Protein AF-0000000079815002 (afdb_homodimer)

InterPro domains:
  IPR018470 Periplasmic metal-binding protein Tp34-type [PF10634] (24-172)
  IPR018470 Periplasmic metal-binding protein Tp34-type [PIRSF017018] (9-174)
  IPR038482 Periplasmic metal-binding protein Tp34-type superfamily [G3DSA:2.60.40.2480] (23-175)

Organism: NCBI:txid265959

Nearest PDB structures (foldseek):
  3nrp-assembly1_B  TM=9.448E-01  e=2.373E-15  Escherichia coli F11
  5i0x-assembly1_A  TM=9.545E-01  e=4.964E-15  Escherichia coli F11
  5i0y-assembly1_A  TM=9.522E-01  e=6.811E-15  Escherichia coli F11
  3nrq-assembly1_A  TM=9.560E-01  e=2.828E-14  Escherichia coli F11
  5i0y-assembly1_B  TM=9.332E-01  e=1.760E-14  Escherichia coli F11

pLDDT: mean 90.07, std 20.08, range [28.67, 98.94]

Radius of gyration: 27.52 Å; Cα contacts (8 Å, |Δi|>4): 791; chains: 2; bounding box: 69×94×92 Å

Secondary structure (DSSP, 8-state):
--------------------------EEEEEEEEETTEEEEEEEESS--EESPPTT---TTSTTEEEEEEEEEEPTT-TT-PPTT-B--S-EEEEEEEETTS--EEEEEPEEEEETTEEEEEEEEE--SSEEEEEEEEEE-GGGGT-EEE-STTT--PPPPPPEEEEEEEEES--/--------------------------EEEEEEEEETTEEEEEEEESS--EESPPTT---TTSTTEEEEEEEEEEPTT-TT-PPTT-B--S-EEEEEEEETTS--EEEEEPEEEEETTEEEEEEEEE--SSEEEEEEEEEE-GGGGT-EEE-STTT--PPPPPPEEEEEEEEES--

Solvent-accessible surface area (backbone atoms only — not comparable to full-atom values): 19561 Å² total; per-residue (Å²): 136,81,79,74,79,78,79,78,77,77,77,78,78,78,69,77,77,71,76,70,71,67,62,69,67,73,44,79,38,36,69,78,43,77,56,94,55,24,39,36,33,31,31,34,32,60,64,59,37,57,38,78,70,58,87,86,57,47,62,21,78,43,85,58,20,30,38,41,34,39,44,49,21,24,28,73,86,22,68,56,13,44,52,64,65,34,74,62,73,58,58,47,36,38,39,43,35,37,38,70,98,56,87,55,73,49,69,52,64,47,39,53,31,26,23,46,87,20,71,39,32,32,39,43,43,72,55,89,66,72,47,47,34,40,38,38,36,36,44,31,41,30,58,85,67,67,40,29,32,24,60,27,91,63,40,33,31,72,83,79,66,75,68,48,75,51,75,32,63,36,63,36,78,75,133,135,84,80,77,79,78,78,78,79,77,76,77,77,78,72,76,78,71,76,71,73,68,63,70,66,73,45,79,38,35,68,78,45,77,57,94,55,24,39,34,32,32,32,35,31,61,65,60,38,59,38,77,70,58,87,87,56,48,62,20,76,41,85,56,20,30,39,40,36,39,45,48,21,25,28,72,88,22,68,55,13,44,51,63,64,35,74,63,75,57,57,47,36,38,39,42,36,36,38,71,97,55,89,55,72,50,69,52,64,46,40,54,30,25,21,46,87,20,71,38,32,32,38,42,44,73,54,90,64,75,47,46,34,38,40,39,36,35,46,31,43,30,57,83,67,68,39,29,31,23,60,28,90,64,42,34,31,71,83,79,66,74,68,46,75,51,76,32,64,37,62,36,79,75,134

Foldseek 3Di:
DPPPPPPPPPPPPPDPPPPPPPDQDWAWFDDQDDDLQKTKTKTKGADDDDPPDDPPFDDRPDPQKIKIWMWIAGDPPRLQPGHHGHTAPQKWKKKWKDFPPDPDIDIDIWDWDADPVGITTTTMDRHPDWGKMKMKMKIDHNVVVVDDFDCDPPGGGDDGDHIDIDMTMDTPPDD/DPPPPPPPPPPPPPDPPPPPPPDQDWAWFDDQDDDLQKTKTKTKGADDDDPPDDPPFDDRPDPQKIWIWMWIAGDPPRLQPGHHGHTAPQKWKKKWKDFPPDPDIDIDIWDWDADPVGITTTTMDRHPDWGKMKMKMKIDHNVVVVDDFDCDPPGGGDDGDHIDIDMTMDTPPDD

Sequence (350 aa):
MNRRNTVLALIVAAFPVGTTVAHAREYPIGGPVQAHDMEIASSYLTGIMVEPMPAGMADNMKADTIHLETDVHATADNVWGYPDGAWVPYLSIGYVLTKDGTSWKASGTMHFMTAKDGPHYADNVQMDGPGRYTVELTYSSPEQNGFLHHVDKETGTPGFWKPFTEKFNFAYPQKMNRRNTVLALIVAAFPVGTTVAHAREYPIGGPVQAHDMEIASSYLTGIMVEPMPAGMADNMKADTIHLETDVHATADNVWGYPDGAWVPYLSIGYVLTKDGTSWKASGTMHFMTAKDGPHYADNVQMDGPGRYTVELTYSSPEQNGFLHHVDKETGTPGFWKPFTEKFNFAYPQK

Structure (mmCIF, N/CA/C/O backbone):
data_AF-0000000079815002-model_v1
#
loop_
_entity.id
_entity.type
_entity.pdbx_description
1 polymer '34 kDa membrane antigen'
#
loop_
_atom_site.group_PDB
_atom_site.id
_atom_site.type_symbol
_atom_site.label_atom_id
_atom_site.label_alt_id
_atom_site.label_comp_id
_atom_site.label_asym_id
_atom_site.label_entity_id
_atom_site.label_seq_id
_atom_site.pdbx_PDB_ins_code
_atom_site.Cartn_x
_atom_site.Cartn_y
_atom_site.Cartn_z
_atom_site.occupancy
_atom_site.B_iso_or_equiv
_atom_site.auth_seq_id
_atom_site.auth_comp_id
_atom_site.auth_asym_id
_atom_site.auth_atom_id
_atom_site.pdbx_PDB_model_num
ATOM 1 N N . MET A 1 1 ? -20.219 -61.062 50.594 1 31.58 1 MET A N 1
ATOM 2 C CA . MET A 1 1 ? -19.359 -60.844 49.438 1 31.58 1 MET A CA 1
ATOM 3 C C . MET A 1 1 ? -20.094 -60.062 48.375 1 31.58 1 MET A C 1
ATOM 5 O O . MET A 1 1 ? -20.812 -60.625 47.562 1 31.58 1 MET A O 1
ATOM 9 N N . ASN A 1 2 ? -20.688 -58.844 48.75 1 38.06 2 ASN A N 1
ATOM 10 C CA . ASN A 1 2 ? -21.453 -57.875 47.938 1 38.06 2 ASN A CA 1
ATOM 11 C C . ASN A 1 2 ? -20.641 -57.344 46.781 1 38.06 2 ASN A C 1
ATOM 13 O O . ASN A 1 2 ? -19.547 -56.812 46.969 1 38.06 2 ASN A O 1
ATOM 17 N N . ARG A 1 3 ? -20.797 -57.969 45.531 1 28.67 3 ARG A N 1
ATOM 18 C CA . ARG A 1 3 ? -20.156 -57.594 44.281 1 28.67 3 ARG A CA 1
ATOM 19 C C . ARG A 1 3 ? -20.5 -56.156 43.906 1 28.67 3 ARG A C 1
ATOM 21 O O . ARG A 1 3 ? -21.656 -55.844 43.688 1 28.67 3 ARG A O 1
ATOM 28 N N . ARG A 1 4 ? -19.812 -55.219 44.562 1 44.19 4 ARG A N 1
ATOM 29 C CA . ARG A 1 4 ? -19.906 -53.844 44.156 1 44.19 4 ARG A CA 1
ATOM 30 C C . ARG A 1 4 ? -19.625 -53.688 42.656 1 44.19 4 ARG A C 1
ATOM 32 O O . ARG A 1 4 ? -18.547 -54.062 42.188 1 44.19 4 ARG A O 1
ATOM 39 N N . ASN A 1 5 ? -20.641 -53.844 41.75 1 34.72 5 ASN A N 1
ATOM 40 C CA . ASN A 1 5 ? -20.5 -53.594 40.312 1 34.72 5 ASN A CA 1
ATOM 41 C C . ASN A 1 5 ? -19.969 -52.188 40.062 1 34.72 5 ASN A C 1
ATOM 43 O O . ASN A 1 5 ? -20.578 -51.188 40.469 1 34.72 5 ASN A O 1
ATOM 47 N N . THR A 1 6 ? -18.672 -52.031 40 1 42.03 6 THR A N 1
ATOM 48 C CA . THR A 1 6 ? -18.016 -50.781 39.594 1 42.03 6 THR A CA 1
ATOM 49 C C . THR A 1 6 ? -18.359 -50.469 38.125 1 42.03 6 THR A C 1
ATOM 51 O O . THR A 1 6 ? -18.047 -51.219 37.219 1 42.03 6 THR A O 1
ATOM 54 N N . VAL A 1 7 ? -19.469 -49.75 37.906 1 40.03 7 VAL A N 1
ATOM 55 C CA . VAL A 1 7 ? -19.797 -49.219 36.594 1 40.03 7 VAL A CA 1
ATOM 56 C C . VAL A 1 7 ? -18.703 -48.25 36.125 1 40.03 7 VAL A C 1
ATOM 58 O O . VAL A 1 7 ? -18.359 -47.312 36.812 1 40.03 7 VAL A O 1
ATOM 61 N N . LEU A 1 8 ? -17.781 -48.75 35.312 1 38.22 8 LEU A N 1
ATOM 62 C CA . LEU A 1 8 ? -16.766 -47.938 34.625 1 38.22 8 LEU A CA 1
ATOM 63 C C . LEU A 1 8 ? -17.422 -46.938 33.688 1 38.22 8 LEU A C 1
ATOM 65 O O . LEU A 1 8 ? -18.156 -47.344 32.781 1 38.22 8 LEU A O 1
ATOM 69 N N . ALA A 1 9 ? -17.719 -45.719 34.125 1 39.94 9 ALA A N 1
ATOM 70 C CA . ALA A 1 9 ? -18.156 -44.625 33.25 1 39.94 9 ALA A CA 1
ATOM 71 C C . ALA A 1 9 ? -17.109 -44.344 32.188 1 39.94 9 ALA A C 1
ATOM 73 O O . ALA A 1 9 ? -15.961 -44.062 32.5 1 39.94 9 ALA A O 1
ATOM 74 N N . LEU A 1 10 ? -17.281 -45 31.016 1 37.56 10 LEU A N 1
ATOM 75 C CA . LEU A 1 10 ? -16.469 -44.656 29.859 1 37.56 10 LEU A CA 1
ATOM 76 C C . LEU A 1 10 ? -16.656 -43.188 29.484 1 37.56 10 LEU A C 1
ATOM 78 O O . LEU A 1 10 ? -17.781 -42.75 29.234 1 37.56 10 LEU A O 1
ATOM 82 N N . ILE A 1 11 ? -15.805 -42.344 29.953 1 38.31 11 ILE A N 1
ATOM 83 C CA . ILE A 1 11 ? -15.781 -40.938 29.516 1 38.31 11 ILE A CA 1
ATOM 84 C C . ILE A 1 11 ? -15.43 -40.875 28.031 1 38.31 11 ILE A C 1
ATOM 86 O O . ILE A 1 11 ? -14.367 -41.344 27.625 1 38.31 11 ILE A O 1
ATOM 90 N N . VAL A 1 12 ? -16.406 -40.875 27.141 1 38.62 12 VAL A N 1
ATOM 91 C CA . VAL A 1 12 ? -16.188 -40.594 25.734 1 38.62 12 VAL A CA 1
ATOM 92 C C . VAL A 1 12 ? -15.594 -39.219 25.578 1 38.62 12 VAL A C 1
ATOM 94 O O . VAL A 1 12 ? -16.203 -38.219 25.984 1 38.62 12 VAL A O 1
ATOM 97 N N . ALA A 1 13 ? -14.289 -39.062 25.422 1 35.75 13 ALA A N 1
ATOM 98 C CA . ALA A 1 13 ? -13.609 -37.844 25.047 1 35.75 13 ALA A CA 1
ATOM 99 C C . ALA A 1 13 ? -14.109 -37.312 23.688 1 35.75 13 ALA A C 1
ATOM 101 O O . ALA A 1 13 ? -14.008 -38.031 22.688 1 35.75 13 ALA A O 1
ATOM 102 N N . ALA A 1 14 ? -15.078 -36.469 23.719 1 38.78 14 ALA A N 1
ATOM 103 C CA . ALA A 1 14 ? -15.461 -35.75 22.5 1 38.78 14 ALA A CA 1
ATOM 104 C C . ALA A 1 14 ? -14.266 -35.062 21.875 1 38.78 14 ALA A C 1
ATOM 106 O O . ALA A 1 14 ? -13.664 -34.156 22.484 1 38.78 14 ALA A O 1
ATOM 107 N N . PHE A 1 15 ? -13.547 -35.719 20.969 1 36.53 15 PHE A N 1
ATOM 108 C CA . PHE A 1 15 ? -12.539 -35 20.188 1 36.53 15 PHE A CA 1
ATOM 109 C C . PHE A 1 15 ? -13.156 -33.844 19.453 1 36.53 15 PHE A C 1
ATOM 111 O O . PHE A 1 15 ? -14.18 -34 18.781 1 36.53 15 PHE A O 1
ATOM 118 N N . PRO A 1 16 ? -12.859 -32.656 19.859 1 40.09 16 PRO A N 1
ATOM 119 C CA . PRO A 1 16 ? -13.359 -31.562 19.016 1 40.09 16 PRO A CA 1
ATOM 120 C C . PRO A 1 16 ? -12.977 -31.734 17.547 1 40.09 16 PRO A C 1
ATOM 122 O O . PRO A 1 16 ? -11.859 -32.125 17.234 1 40.09 16 PRO A O 1
ATOM 125 N N . VAL A 1 17 ? -13.891 -32.125 16.703 1 39.22 17 VAL A N 1
ATOM 126 C CA . VAL A 1 17 ? -13.695 -31.969 15.266 1 39.22 17 VAL A CA 1
ATOM 127 C C . VAL A 1 17 ? -13.203 -30.562 14.945 1 39.22 17 VAL A C 1
ATOM 129 O O . VAL A 1 17 ? -13.914 -29.578 15.18 1 39.22 17 VAL A O 1
ATOM 132 N N . GLY A 1 18 ? -11.906 -30.328 15.094 1 36.34 18 GLY A N 1
ATOM 133 C CA . GLY A 1 18 ? -11.398 -29.078 14.555 1 36.34 18 GLY A CA 1
ATOM 134 C C . GLY A 1 18 ? -11.898 -28.781 13.156 1 36.34 18 GLY A C 1
ATOM 135 O O . GLY A 1 18 ? -11.844 -29.641 12.273 1 36.34 18 GLY A O 1
ATOM 136 N N . THR A 1 19 ? -12.93 -28 13.008 1 37.66 19 THR A N 1
ATOM 137 C CA . THR A 1 19 ? -13.25 -27.453 11.703 1 37.66 19 THR A CA 1
ATOM 138 C C . THR A 1 19 ? -11.992 -27.016 10.969 1 37.66 19 THR A C 1
ATOM 140 O O . THR A 1 19 ? -11.258 -26.141 11.445 1 37.66 19 THR A O 1
ATOM 143 N N . THR A 1 20 ? -11.258 -27.891 10.305 1 38.09 20 THR A N 1
ATOM 144 C CA . THR A 1 20 ? -10.242 -27.406 9.367 1 38.09 20 THR A CA 1
ATOM 145 C C . THR A 1 20 ? -10.789 -26.266 8.516 1 38.09 20 THR A C 1
ATOM 147 O O . THR A 1 20 ? -11.742 -26.453 7.754 1 38.09 20 THR A O 1
ATOM 150 N N . VAL A 1 21 ? -10.883 -25.125 9.031 1 39.75 21 VAL A N 1
ATOM 151 C CA . VAL A 1 21 ? -11.086 -24.031 8.094 1 39.75 21 VAL A CA 1
ATOM 152 C C . VAL A 1 21 ? -10.328 -24.312 6.797 1 39.75 21 VAL A C 1
ATOM 154 O O . VAL A 1 21 ? -9.117 -24.531 6.82 1 39.75 21 VAL A O 1
ATOM 157 N N . ALA A 1 22 ? -10.945 -24.984 5.832 1 44.06 22 ALA A N 1
ATOM 158 C CA . ALA A 1 22 ? -10.406 -25.234 4.496 1 44.06 22 ALA A CA 1
ATOM 159 C C . ALA A 1 22 ? -9.695 -24.016 3.947 1 44.06 22 ALA A C 1
ATOM 161 O O . ALA A 1 22 ? -10.328 -22.969 3.711 1 44.06 22 ALA A O 1
ATOM 162 N N . HIS A 1 23 ? -8.445 -23.641 4.469 1 58.34 23 HIS A N 1
ATOM 163 C CA . HIS A 1 23 ? -7.656 -22.625 3.781 1 58.34 23 HIS A CA 1
ATOM 164 C C . HIS A 1 23 ? -7.285 -23.062 2.371 1 58.34 23 HIS A C 1
ATOM 166 O O . HIS A 1 23 ? -7.066 -24.266 2.133 1 58.34 23 HIS A O 1
ATOM 172 N N . ALA A 1 24 ? -7.73 -22.219 1.331 1 71.44 24 ALA A N 1
ATOM 173 C CA . ALA A 1 24 ? -7.223 -22.547 0.001 1 71.44 24 ALA A CA 1
ATOM 174 C C . ALA A 1 24 ? -5.754 -22.953 0.061 1 71.44 24 ALA A C 1
ATOM 176 O O . ALA A 1 24 ? -4.922 -22.219 0.608 1 71.44 24 ALA A O 1
ATOM 177 N N . ARG A 1 25 ? -5.5 -24.141 -0.389 1 87.62 25 ARG A N 1
ATOM 178 C CA . ARG A 1 25 ? -4.145 -24.672 -0.297 1 87.62 25 ARG A CA 1
ATOM 179 C C . ARG A 1 25 ? -3.16 -23.797 -1.077 1 87.62 25 ARG A C 1
ATOM 181 O O . ARG A 1 25 ? -3.418 -23.438 -2.229 1 87.62 25 ARG A O 1
ATOM 188 N N . GLU A 1 26 ? -2.158 -23.312 -0.505 1 94.56 26 GLU A N 1
ATOM 189 C CA . GLU A 1 26 ? -1.055 -22.578 -1.121 1 94.56 26 GLU A CA 1
ATOM 190 C C . GLU A 1 26 ? 0.111 -23.516 -1.444 1 94.56 26 GLU A C 1
ATOM 192 O O . GLU A 1 26 ? 0.519 -24.328 -0.607 1 94.56 26 GLU A O 1
ATOM 197 N N . TYR A 1 27 ? 0.607 -23.5 -2.652 1 98 27 TYR A N 1
ATOM 198 C CA . TYR A 1 27 ? 1.777 -24.25 -3.08 1 98 27 TYR A CA 1
ATOM 199 C C . TYR A 1 27 ? 3.01 -23.359 -3.15 1 98 27 TYR A C 1
ATOM 201 O O . TYR A 1 27 ? 3.131 -22.531 -4.051 1 98 27 TYR A O 1
ATOM 209 N N . PRO A 1 28 ? 3.953 -23.562 -2.244 1 98 28 PRO A N 1
ATOM 210 C CA . PRO A 1 28 ? 5.145 -22.719 -2.281 1 98 28 PRO A CA 1
ATOM 211 C C . PRO A 1 28 ? 6.012 -22.969 -3.514 1 98 28 PRO A C 1
ATOM 213 O O . PRO A 1 28 ? 6.211 -24.125 -3.906 1 98 28 PRO A O 1
ATOM 216 N N . ILE A 1 29 ? 6.523 -21.891 -4.082 1 98 29 ILE A N 1
ATOM 217 C CA . ILE A 1 29 ? 7.371 -22.141 -5.242 1 98 29 ILE A CA 1
ATOM 218 C C . ILE A 1 29 ? 8.75 -21.531 -5.012 1 98 29 ILE A C 1
ATOM 220 O O . ILE A 1 29 ? 9.688 -21.797 -5.77 1 98 29 ILE A O 1
ATOM 224 N N . GLY A 1 30 ? 8.867 -20.688 -3.977 1 98.12 30 GLY A N 1
ATOM 225 C CA . GLY A 1 30 ? 10.188 -20.156 -3.686 1 98.12 30 GLY A CA 1
ATOM 226 C C . GLY A 1 30 ? 10.195 -19.172 -2.525 1 98.12 30 GLY A C 1
ATOM 227 O O . GLY A 1 30 ? 9.18 -18.547 -2.225 1 98.12 30 GLY A O 1
ATOM 228 N N . GLY A 1 31 ? 11.438 -19.031 -1.957 1 98 31 GLY A N 1
ATOM 229 C CA . GLY A 1 31 ? 11.617 -18.156 -0.808 1 98 31 GLY A CA 1
ATOM 230 C C . GLY A 1 31 ? 11.359 -18.844 0.516 1 98 31 GLY A C 1
ATOM 231 O O . GLY A 1 31 ? 11.203 -20.062 0.563 1 98 31 GLY A O 1
ATOM 232 N N . PRO A 1 32 ? 11.516 -18.062 1.541 1 98.25 32 PRO A N 1
ATOM 233 C CA . PRO A 1 32 ? 11.797 -16.625 1.578 1 98.25 32 PRO A CA 1
ATOM 234 C C . PRO A 1 32 ? 13.242 -16.297 1.222 1 98.25 32 PRO A C 1
ATOM 236 O O . PRO A 1 32 ? 14.156 -17.047 1.56 1 98.25 32 PRO A O 1
ATOM 239 N N . VAL A 1 33 ? 13.469 -15.289 0.469 1 98.75 33 VAL A N 1
ATOM 240 C CA . VAL A 1 33 ? 14.758 -14.656 0.223 1 98.75 33 VAL A CA 1
ATOM 241 C C . VAL A 1 33 ? 14.742 -13.219 0.746 1 98.75 33 VAL A C 1
ATOM 243 O O . VAL A 1 33 ? 13.68 -12.625 0.904 1 98.75 33 VAL A O 1
ATOM 246 N N . GLN A 1 34 ? 15.891 -12.703 1.098 1 98.44 34 GLN A N 1
ATOM 247 C CA . GLN A 1 34 ? 16 -11.32 1.562 1 98.44 34 GLN A CA 1
ATOM 248 C C . GLN A 1 34 ? 16.688 -10.445 0.523 1 98.44 34 GLN A C 1
ATOM 250 O O . GLN A 1 34 ? 17.688 -10.852 -0.079 1 98.44 34 GLN A O 1
ATOM 255 N N . ALA A 1 35 ? 16.078 -9.312 0.245 1 98.38 35 ALA A N 1
ATOM 256 C CA . ALA A 1 35 ? 16.641 -8.297 -0.638 1 98.38 35 ALA A CA 1
ATOM 257 C C . ALA A 1 35 ? 16.141 -6.902 -0.26 1 98.38 35 ALA A C 1
ATOM 259 O O . ALA A 1 35 ? 14.953 -6.703 -0.028 1 98.38 35 ALA A O 1
ATOM 260 N N . HIS A 1 36 ? 17.047 -5.934 -0.123 1 98.12 36 HIS A N 1
ATOM 261 C CA . HIS A 1 36 ? 16.688 -4.535 0.082 1 98.12 36 HIS A CA 1
ATOM 262 C C . HIS A 1 36 ? 15.758 -4.379 1.282 1 98.12 36 HIS A C 1
ATOM 264 O O . HIS A 1 36 ? 14.695 -3.752 1.177 1 98.12 36 HIS A O 1
ATOM 270 N N . ASP A 1 37 ? 16.078 -5.008 2.404 1 98.19 37 ASP A N 1
ATOM 271 C CA . ASP A 1 37 ? 15.359 -4.918 3.67 1 98.19 37 ASP A CA 1
ATOM 272 C C . ASP A 1 37 ? 13.938 -5.469 3.533 1 98.19 37 ASP A C 1
ATOM 274 O O . ASP A 1 37 ? 13.008 -4.969 4.168 1 98.19 37 ASP A O 1
ATOM 278 N N . MET A 1 38 ? 13.773 -6.41 2.598 1 98.88 38 MET A N 1
ATOM 279 C CA . MET A 1 38 ? 12.5 -7.102 2.408 1 98.88 38 MET A CA 1
ATOM 280 C C . MET A 1 38 ? 12.695 -8.617 2.441 1 98.88 38 MET A C 1
ATOM 282 O O . MET A 1 38 ? 13.766 -9.117 2.104 1 98.88 38 MET A O 1
ATOM 286 N N . GLU A 1 39 ? 11.672 -9.273 2.896 1 98.88 39 GLU A N 1
ATOM 287 C CA . GLU A 1 39 ? 11.516 -10.719 2.75 1 98.88 39 GLU A CA 1
ATOM 288 C C . GLU A 1 39 ? 10.508 -11.055 1.652 1 98.88 39 GLU A C 1
ATOM 290 O O . GLU A 1 39 ? 9.383 -10.539 1.655 1 98.88 39 GLU A O 1
ATOM 295 N N . ILE A 1 40 ? 10.961 -11.914 0.701 1 98.94 40 ILE A N 1
ATOM 296 C CA . ILE A 1 40 ? 10.188 -12.172 -0.51 1 98.94 40 ILE A CA 1
ATOM 297 C C . ILE A 1 40 ? 9.93 -13.672 -0.644 1 98.94 40 ILE A C 1
ATOM 299 O O . ILE A 1 40 ? 10.852 -14.484 -0.498 1 98.94 40 ILE A O 1
ATOM 303 N N . ALA A 1 41 ? 8.703 -14.023 -0.841 1 98.81 41 ALA A N 1
ATOM 304 C CA . ALA A 1 41 ? 8.297 -15.398 -1.127 1 98.81 41 ALA A CA 1
ATOM 305 C C . ALA A 1 41 ? 7.27 -15.445 -2.25 1 98.81 41 ALA A C 1
ATOM 307 O O . ALA A 1 41 ? 6.641 -14.43 -2.57 1 98.81 41 ALA A O 1
ATOM 308 N N . SER A 1 42 ? 7.188 -16.625 -2.844 1 98.81 42 SER A N 1
ATOM 309 C CA . SER A 1 42 ? 6.207 -16.828 -3.906 1 98.81 42 SER A CA 1
ATOM 310 C C . SER A 1 42 ? 5.527 -18.188 -3.785 1 98.81 42 SER A C 1
ATOM 312 O O . SER A 1 42 ? 6.105 -19.125 -3.234 1 98.81 42 SER A O 1
ATOM 314 N N . SER A 1 43 ? 4.301 -18.203 -4.266 1 98.75 43 SER A N 1
ATOM 315 C CA . SER A 1 43 ? 3.455 -19.391 -4.266 1 98.75 43 SER A CA 1
ATOM 316 C C . SER A 1 43 ? 2.43 -19.344 -5.395 1 98.75 43 SER A C 1
ATOM 318 O O . SER A 1 43 ? 2.322 -18.328 -6.098 1 98.75 43 SER A O 1
ATOM 320 N N . TYR A 1 44 ? 1.775 -20.422 -5.605 1 98.62 44 TYR A N 1
ATOM 321 C CA . TYR A 1 44 ? 0.583 -20.359 -6.441 1 98.62 44 TYR A CA 1
ATOM 322 C C . TYR A 1 44 ? -0.58 -21.109 -5.789 1 98.62 44 TYR A C 1
ATOM 324 O O . TYR A 1 44 ? -0.378 -21.922 -4.887 1 98.62 44 TYR A O 1
ATOM 332 N N . LEU A 1 45 ? -1.772 -20.719 -6.16 1 98 45 LEU A N 1
ATOM 333 C CA . LEU A 1 45 ? -3.023 -21.344 -5.734 1 98 45 LEU A CA 1
ATOM 334 C C . LEU A 1 45 ? -3.889 -21.703 -6.938 1 98 45 LEU A C 1
ATOM 336 O O . LEU A 1 45 ? -3.568 -21.328 -8.07 1 98 45 LEU A O 1
ATOM 340 N N . THR A 1 46 ? -4.84 -22.5 -6.684 1 96.94 46 THR A N 1
ATOM 341 C CA . THR A 1 46 ? -5.898 -22.781 -7.645 1 96.94 46 THR A CA 1
ATOM 342 C C . THR A 1 46 ? -7.27 -22.5 -7.043 1 96.94 46 THR A C 1
ATOM 344 O O . THR A 1 46 ? -7.414 -22.422 -5.82 1 96.94 46 THR A O 1
ATOM 347 N N . GLY A 1 47 ? -8.227 -22.219 -7.887 1 96.44 47 GLY A N 1
ATOM 348 C CA . GLY A 1 47 ? -9.586 -22.031 -7.41 1 96.44 47 GLY A CA 1
ATOM 349 C C . GLY A 1 47 ? -9.828 -20.656 -6.824 1 96.44 47 GLY A C 1
ATOM 350 O O . GLY A 1 47 ? -10.695 -20.484 -5.957 1 96.44 47 GLY A O 1
ATOM 351 N N . ILE A 1 48 ? -9.07 -19.641 -7.277 1 98 48 ILE A N 1
ATOM 352 C CA . ILE A 1 48 ? -9.188 -18.281 -6.766 1 98 48 ILE A CA 1
ATOM 353 C C . ILE A 1 48 ? -10.047 -17.453 -7.707 1 98 48 ILE A C 1
ATOM 355 O O . ILE A 1 48 ? -9.867 -17.5 -8.93 1 98 48 ILE A O 1
ATOM 359 N N . MET A 1 49 ? -10.984 -16.781 -7.18 1 97.81 49 MET A N 1
ATOM 360 C CA . MET A 1 49 ? -11.758 -15.789 -7.906 1 97.81 49 MET A CA 1
ATOM 361 C C . MET A 1 49 ? -11.461 -14.383 -7.391 1 97.81 49 MET A C 1
ATOM 363 O O . MET A 1 49 ? -11.312 -14.18 -6.184 1 97.81 49 MET A O 1
ATOM 367 N N . VAL A 1 50 ? -11.328 -13.406 -8.305 1 98.25 50 VAL A N 1
ATOM 368 C CA . VAL A 1 50 ? -10.969 -12.039 -7.93 1 98.25 50 VAL A CA 1
ATOM 369 C C . VAL A 1 50 ? -11.961 -11.055 -8.539 1 98.25 50 VAL A C 1
ATOM 371 O O . VAL A 1 50 ? -12.555 -11.328 -9.586 1 98.25 50 VAL A O 1
ATOM 374 N N . GLU A 1 51 ? -12.211 -9.945 -7.891 1 97.81 51 GLU A N 1
ATOM 375 C CA . GLU A 1 51 ? -13.008 -8.836 -8.406 1 97.81 51 GLU A CA 1
ATOM 376 C C . GLU A 1 51 ? -12.32 -7.496 -8.164 1 97.81 51 GLU A C 1
ATOM 378 O O . GLU A 1 51 ? -11.648 -7.312 -7.145 1 97.81 51 GLU A O 1
ATOM 383 N N . PRO A 1 52 ? -12.523 -6.508 -8.969 1 96.75 52 PRO A N 1
ATOM 384 C CA . PRO A 1 52 ? -12.977 -6.773 -10.336 1 96.75 52 PRO A CA 1
ATOM 385 C C . PRO A 1 52 ? -11.977 -7.598 -11.141 1 96.75 52 PRO A C 1
ATOM 387 O O . PRO A 1 52 ? -10.766 -7.496 -10.922 1 96.75 52 PRO A O 1
ATOM 390 N N . MET A 1 53 ? -12.461 -8.391 -12.023 1 95.19 53 MET A N 1
ATOM 391 C CA . MET A 1 53 ? -11.57 -9.164 -12.883 1 95.19 53 MET A CA 1
ATOM 392 C C . MET A 1 53 ? -10.875 -8.258 -13.898 1 95.19 53 MET A C 1
ATOM 394 O O . MET A 1 53 ? -11.531 -7.637 -14.734 1 95.19 53 MET A O 1
ATOM 398 N N . PRO A 1 54 ? -9.547 -8.227 -13.805 1 94.88 54 PRO A N 1
ATOM 399 C CA . PRO A 1 54 ? -8.859 -7.438 -14.828 1 94.88 54 PRO A CA 1
ATOM 400 C C . PRO A 1 54 ? -9.07 -7.98 -16.234 1 94.88 54 PRO A C 1
ATOM 402 O O . PRO A 1 54 ? -9.156 -9.195 -16.438 1 94.88 54 PRO A O 1
ATOM 405 N N . ALA A 1 55 ? -9.07 -6.984 -17.125 1 92.44 55 ALA A N 1
ATOM 406 C CA . ALA A 1 55 ? -9.188 -7.395 -18.516 1 92.44 55 ALA A CA 1
ATOM 407 C C . ALA A 1 55 ? -8.031 -8.297 -18.922 1 92.44 55 ALA A C 1
ATOM 409 O O . ALA A 1 55 ? -6.867 -7.992 -18.641 1 92.44 55 ALA A O 1
ATOM 410 N N . GLY A 1 56 ? -8.352 -9.461 -19.469 1 93.56 56 GLY A N 1
ATOM 411 C CA . GLY A 1 56 ? -7.336 -10.336 -20.031 1 93.56 56 GLY A CA 1
ATOM 412 C C . GLY A 1 56 ? -6.777 -11.32 -19.016 1 93.56 56 GLY A C 1
ATOM 413 O O . GLY A 1 56 ? -6.016 -12.219 -19.375 1 93.56 56 GLY A O 1
ATOM 414 N N . MET A 1 57 ? -7.059 -11.125 -17.781 1 96 57 MET A N 1
ATOM 415 C CA . MET A 1 57 ? -6.562 -12.078 -16.797 1 96 57 MET A CA 1
ATOM 416 C C . MET A 1 57 ? -7.199 -13.453 -16.984 1 96 57 MET A C 1
ATOM 418 O O . MET A 1 57 ? -8.414 -13.562 -17.172 1 96 57 MET A O 1
ATOM 422 N N . ALA A 1 58 ? -6.363 -14.508 -16.922 1 96.44 58 ALA A N 1
ATOM 423 C CA . ALA A 1 58 ? -6.852 -15.883 -17.078 1 96.44 58 ALA A CA 1
ATOM 424 C C . ALA A 1 58 ? -7.82 -16.25 -15.961 1 96.44 58 ALA A C 1
ATOM 426 O O . ALA A 1 58 ? -7.715 -15.727 -14.852 1 96.44 58 ALA A O 1
ATOM 427 N N . ASP A 1 59 ? -8.773 -17.016 -16.359 1 96.62 59 ASP A N 1
ATOM 428 C CA . ASP A 1 59 ? -9.727 -17.547 -15.391 1 96.62 59 ASP A CA 1
ATOM 429 C C . ASP A 1 59 ? -9.109 -18.672 -14.578 1 96.62 59 ASP A C 1
ATOM 431 O O . ASP A 1 59 ? -8.906 -19.781 -15.094 1 96.62 59 ASP A O 1
ATOM 435 N N . ASN A 1 60 ? -8.898 -18.469 -13.336 1 97.38 60 ASN A N 1
ATOM 436 C CA . ASN A 1 60 ? -8.203 -19.422 -12.492 1 97.38 60 ASN A CA 1
ATOM 437 C C . ASN A 1 60 ? -9.102 -20.609 -12.133 1 97.38 60 ASN A C 1
ATOM 439 O O . ASN A 1 60 ? -8.648 -21.578 -11.516 1 97.38 60 ASN A O 1
ATOM 443 N N . MET A 1 61 ? -10.32 -20.578 -12.523 1 94.81 61 MET A N 1
ATOM 444 C CA . MET A 1 61 ? -11.219 -21.719 -12.32 1 94.81 61 MET A CA 1
ATOM 445 C C . MET A 1 61 ? -11.055 -22.75 -13.43 1 94.81 61 MET A C 1
ATOM 447 O O . MET A 1 61 ? -11.555 -23.875 -13.32 1 94.81 61 MET A O 1
ATOM 451 N N . LYS A 1 62 ? -10.328 -22.406 -14.406 1 95.5 62 LYS A N 1
ATOM 452 C CA . LYS A 1 62 ? -10.078 -23.328 -15.516 1 95.5 62 LYS A CA 1
ATOM 453 C C . LYS A 1 62 ? -8.891 -24.234 -15.227 1 95.5 62 LYS A C 1
ATOM 455 O O . LYS A 1 62 ? -7.988 -23.859 -14.469 1 95.5 62 LYS A O 1
ATOM 460 N N . ALA A 1 63 ? -8.883 -25.375 -15.898 1 95.5 63 ALA A N 1
ATOM 461 C CA . ALA A 1 63 ? -7.777 -26.328 -15.758 1 95.5 63 ALA A CA 1
ATOM 462 C C . ALA A 1 63 ? -6.449 -25.688 -16.156 1 95.5 63 ALA A C 1
ATOM 464 O O . ALA A 1 63 ? -6.41 -24.828 -17.031 1 95.5 63 ALA A O 1
ATOM 465 N N . ASP A 1 64 ? -5.359 -26.062 -15.516 1 96.94 64 ASP A N 1
ATOM 466 C CA . ASP A 1 64 ? -3.977 -25.688 -15.789 1 96.94 64 ASP A CA 1
ATOM 467 C C . ASP A 1 64 ? -3.793 -24.172 -15.672 1 96.94 64 ASP A C 1
ATOM 469 O O . ASP A 1 64 ? -3.018 -23.578 -16.422 1 96.94 64 ASP A O 1
ATOM 473 N N . THR A 1 65 ? -4.672 -23.516 -14.867 1 98 65 THR A N 1
ATOM 474 C CA . THR A 1 65 ? -4.496 -22.094 -14.57 1 98 65 THR A CA 1
ATOM 475 C C . THR A 1 65 ? -4.141 -21.891 -13.102 1 98 65 THR A C 1
ATOM 477 O O . THR A 1 65 ? -4.805 -22.438 -12.219 1 98 65 THR A O 1
ATOM 480 N N . ILE A 1 66 ? -3.072 -21.125 -12.867 1 98.62 66 ILE A N 1
ATOM 481 C CA . ILE A 1 66 ? -2.688 -20.875 -11.484 1 98.62 66 ILE A CA 1
ATOM 482 C C . ILE A 1 66 ? -2.883 -19.406 -11.148 1 98.62 66 ILE A C 1
ATOM 484 O O . ILE A 1 66 ? -2.898 -18.547 -12.039 1 98.62 66 ILE A O 1
ATOM 488 N N . HIS A 1 67 ? -3.156 -19.141 -9.891 1 98.69 67 HIS A N 1
ATOM 489 C CA . HIS A 1 67 ? -3 -17.828 -9.258 1 98.69 67 HIS A CA 1
ATOM 490 C C . HIS A 1 67 ? -1.593 -17.656 -8.703 1 98.69 67 HIS A C 1
ATOM 492 O O . HIS A 1 67 ? -1.3 -18.109 -7.59 1 98.69 67 HIS A O 1
ATOM 498 N N . LEU A 1 68 ? -0.688 -17.078 -9.508 1 98.88 68 LEU A N 1
ATOM 499 C CA . LEU A 1 68 ? 0.704 -16.844 -9.141 1 98.88 68 LEU A CA 1
ATOM 500 C C . LEU A 1 68 ? 0.823 -15.664 -8.18 1 98.88 68 LEU A C 1
ATOM 502 O O . LEU A 1 68 ? 0.438 -14.547 -8.523 1 98.88 68 LEU A O 1
ATOM 506 N N . GLU A 1 69 ? 1.429 -15.906 -6.988 1 98.75 69 GLU A N 1
ATOM 507 C CA . GLU A 1 69 ? 1.523 -14.867 -5.961 1 98.75 69 GLU A CA 1
ATOM 508 C C . GLU A 1 69 ? 2.977 -14.609 -5.574 1 98.75 69 GLU A C 1
ATOM 510 O O . GLU A 1 69 ? 3.803 -15.523 -5.594 1 98.75 69 GLU A O 1
ATOM 515 N N . THR A 1 70 ? 3.24 -13.391 -5.227 1 98.88 70 THR A N 1
ATOM 516 C CA . THR A 1 70 ? 4.426 -13.055 -4.445 1 98.88 70 THR A CA 1
ATOM 517 C C . THR A 1 70 ? 4.059 -12.172 -3.258 1 98.88 70 THR A C 1
ATOM 519 O O . THR A 1 70 ? 3.211 -11.281 -3.379 1 98.88 70 THR A O 1
ATOM 522 N N . ASP A 1 71 ? 4.629 -12.508 -2.113 1 98.69 71 ASP A N 1
ATOM 523 C CA . ASP A 1 71 ? 4.5 -11.766 -0.862 1 98.69 71 ASP A CA 1
ATOM 524 C C . ASP A 1 71 ? 5.793 -11.039 -0.517 1 98.69 71 ASP A C 1
ATOM 526 O O . ASP A 1 71 ? 6.859 -11.648 -0.45 1 98.69 71 ASP A O 1
ATOM 530 N N . VAL A 1 72 ? 5.656 -9.781 -0.333 1 98.94 72 VAL A N 1
ATOM 531 C CA . VAL A 1 72 ? 6.805 -8.93 -0.039 1 98.94 72 VAL A CA 1
ATOM 532 C C . VAL A 1 72 ? 6.582 -8.203 1.285 1 98.94 72 VAL A C 1
ATOM 534 O O . VAL A 1 72 ? 5.641 -7.418 1.419 1 98.94 72 VAL A O 1
ATOM 537 N N . HIS A 1 73 ? 7.477 -8.477 2.295 1 98.88 73 HIS A N 1
ATOM 538 C CA . HIS A 1 73 ? 7.336 -7.887 3.623 1 98.88 73 HIS A CA 1
ATOM 539 C C . HIS A 1 73 ? 8.633 -7.227 4.07 1 98.88 73 HIS A C 1
ATOM 541 O O . HIS A 1 73 ? 9.727 -7.734 3.797 1 98.88 73 HIS A O 1
ATOM 547 N N . ALA A 1 74 ? 8.477 -6.145 4.781 1 98.88 74 ALA A N 1
ATOM 548 C CA . ALA A 1 74 ? 9.633 -5.449 5.34 1 98.88 74 ALA A CA 1
ATOM 549 C C . ALA A 1 74 ? 10.305 -6.285 6.426 1 98.88 74 ALA A C 1
ATOM 551 O O . ALA A 1 74 ? 9.633 -6.992 7.18 1 98.88 74 ALA A O 1
ATOM 552 N N . THR A 1 75 ? 11.664 -6.172 6.469 1 98.75 75 THR A N 1
ATOM 553 C CA . THR A 1 75 ? 12.398 -6.773 7.574 1 98.75 75 THR A CA 1
ATOM 554 C C . THR A 1 75 ? 12.625 -5.754 8.688 1 98.75 75 THR A C 1
ATOM 556 O O . THR A 1 75 ? 12.312 -4.57 8.531 1 98.75 75 THR A O 1
ATOM 559 N N . ALA A 1 76 ? 13.102 -6.234 9.812 1 98.19 76 ALA A N 1
ATOM 560 C CA . ALA A 1 76 ? 13.359 -5.371 10.961 1 98.19 76 ALA A CA 1
ATOM 561 C C . ALA A 1 76 ? 14.328 -4.246 10.602 1 98.19 76 ALA A C 1
ATOM 563 O O . ALA A 1 76 ? 15.195 -4.422 9.734 1 98.19 76 ALA A O 1
ATOM 564 N N . ASP A 1 77 ? 14.188 -3.041 11.266 1 97.56 77 ASP A N 1
ATOM 565 C CA . ASP A 1 77 ? 15.023 -1.862 11.078 1 97.56 77 ASP A CA 1
ATOM 566 C C . ASP A 1 77 ? 15.016 -1.409 9.625 1 97.56 77 ASP A C 1
ATOM 568 O O . ASP A 1 77 ? 16.047 -0.987 9.094 1 97.56 77 ASP A O 1
ATOM 572 N N . ASN A 1 78 ? 13.898 -1.577 8.984 1 98.56 78 ASN A N 1
ATOM 573 C CA . ASN A 1 78 ? 13.727 -1.201 7.582 1 98.56 78 ASN A CA 1
ATOM 574 C C . ASN A 1 78 ? 14.102 0.26 7.344 1 98.56 78 ASN A C 1
ATOM 576 O O . ASN A 1 78 ? 13.578 1.154 8.016 1 98.56 78 ASN A O 1
ATOM 580 N N . VAL A 1 79 ? 14.898 0.553 6.414 1 98.19 79 VAL A N 1
ATOM 581 C CA . VAL A 1 79 ? 15.492 1.873 6.223 1 98.19 79 VAL A CA 1
ATOM 582 C C . VAL A 1 79 ? 14.438 2.838 5.676 1 98.19 79 VAL A C 1
ATOM 584 O O . VAL A 1 79 ? 14.633 4.055 5.703 1 98.19 79 VAL A O 1
ATOM 587 N N . TRP A 1 80 ? 13.305 2.301 5.23 1 98.25 80 TRP A N 1
ATOM 588 C CA . TRP A 1 80 ? 12.258 3.156 4.691 1 98.25 80 TRP A CA 1
ATOM 589 C C . TRP A 1 80 ? 11.117 3.314 5.691 1 98.25 80 TRP A C 1
ATOM 591 O O . TRP A 1 80 ? 10.047 3.818 5.348 1 98.25 80 TRP A O 1
ATOM 601 N N . GLY A 1 81 ? 11.312 2.824 6.871 1 98.38 81 GLY A N 1
ATOM 602 C CA . GLY A 1 81 ? 10.414 3.135 7.973 1 98.38 81 GLY A CA 1
ATOM 603 C C . GLY A 1 81 ? 9.305 2.113 8.141 1 98.38 81 GLY A C 1
ATOM 604 O O . GLY A 1 81 ? 8.5 2.213 9.07 1 98.38 81 GLY A O 1
ATOM 605 N N . TYR A 1 82 ? 9.234 1.083 7.273 1 98.5 82 TYR A N 1
ATOM 606 C CA . TYR A 1 82 ? 8.211 0.058 7.434 1 98.5 82 TYR A CA 1
ATOM 607 C C . TYR A 1 82 ? 8.43 -0.737 8.719 1 98.5 82 TYR A C 1
ATOM 609 O O . TYR A 1 82 ? 9.57 -1.081 9.055 1 98.5 82 TYR A O 1
ATOM 617 N N . PRO A 1 83 ? 7.305 -1.025 9.383 1 98.25 83 PRO A N 1
ATOM 618 C CA . PRO A 1 83 ? 7.461 -1.936 10.523 1 98.25 83 PRO A CA 1
ATOM 619 C C . PRO A 1 83 ? 7.883 -3.342 10.102 1 98.25 83 PRO A C 1
ATOM 621 O O . PRO A 1 83 ? 7.602 -3.76 8.977 1 98.25 83 PRO A O 1
ATOM 624 N N . ASP A 1 84 ? 8.516 -4.043 11.086 1 98.38 84 ASP A N 1
ATOM 625 C CA . ASP A 1 84 ? 8.875 -5.434 10.852 1 98.38 84 ASP A CA 1
ATOM 626 C C . ASP A 1 84 ? 7.656 -6.258 10.445 1 98.38 84 ASP A C 1
ATOM 628 O O . ASP A 1 84 ? 6.617 -6.207 11.109 1 98.38 84 ASP A O 1
ATOM 632 N N . GLY A 1 85 ? 7.773 -6.938 9.273 1 98.56 85 GLY A N 1
ATOM 633 C CA . GLY A 1 85 ? 6.73 -7.844 8.836 1 98.56 85 GLY A CA 1
ATOM 634 C C . GLY A 1 85 ? 5.648 -7.16 8.016 1 98.56 85 GLY A C 1
ATOM 635 O O . GLY A 1 85 ? 4.762 -7.82 7.477 1 98.56 85 GLY A O 1
ATOM 636 N N . ALA A 1 86 ? 5.691 -5.891 7.883 1 98.81 86 ALA A N 1
ATOM 637 C CA . ALA A 1 86 ? 4.66 -5.16 7.152 1 98.81 86 ALA A CA 1
ATOM 638 C C . ALA A 1 86 ? 4.715 -5.484 5.66 1 98.81 86 ALA A C 1
ATOM 640 O O . ALA A 1 86 ? 5.801 -5.586 5.082 1 98.81 86 ALA A O 1
ATOM 641 N N . TRP A 1 87 ? 3.516 -5.641 5.07 1 98.88 87 TRP A N 1
ATOM 642 C CA . TRP A 1 87 ? 3.439 -5.75 3.617 1 98.88 87 TRP A CA 1
ATOM 643 C C . TRP A 1 87 ? 3.934 -4.469 2.949 1 98.88 87 TRP A C 1
ATOM 645 O O . TRP A 1 87 ? 3.605 -3.365 3.387 1 98.88 87 TRP A O 1
ATOM 655 N N . VAL A 1 88 ? 4.73 -4.574 1.888 1 98.94 88 VAL A N 1
ATOM 656 C CA . VAL A 1 88 ? 5.254 -3.412 1.175 1 98.94 88 VAL A CA 1
ATOM 657 C C . VAL A 1 88 ? 4.379 -3.111 -0.039 1 98.94 88 VAL A C 1
ATOM 659 O O . VAL A 1 88 ? 4.387 -3.859 -1.02 1 9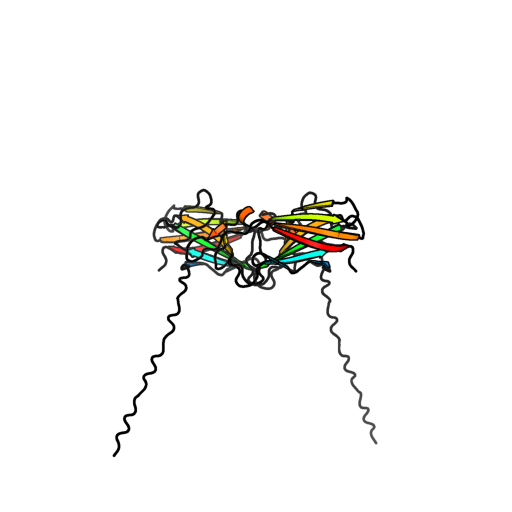8.94 88 VAL A O 1
ATOM 662 N N . PRO A 1 89 ? 3.652 -2.014 -0.03 1 98.88 89 PRO A N 1
ATOM 663 C CA . PRO A 1 89 ? 2.744 -1.667 -1.126 1 98.88 89 PRO A CA 1
ATOM 664 C C . PRO A 1 89 ? 3.43 -0.859 -2.227 1 98.88 89 PRO A C 1
ATOM 666 O O . PRO A 1 89 ? 4.594 -0.479 -2.084 1 98.88 89 PRO A O 1
ATOM 669 N N . TYR A 1 90 ? 2.783 -0.673 -3.346 1 98.88 90 TYR A N 1
ATOM 670 C CA . TYR A 1 90 ? 3.082 0.233 -4.449 1 98.88 90 TYR A CA 1
ATOM 671 C C . TYR A 1 90 ? 4.277 -0.262 -5.254 1 98.88 90 TYR A C 1
ATOM 673 O O . TYR A 1 90 ? 4.926 0.517 -5.957 1 98.88 90 TYR A O 1
ATOM 681 N N . LEU A 1 91 ? 4.598 -1.517 -5.109 1 98.88 91 LEU A N 1
ATOM 682 C CA . LEU A 1 91 ? 5.594 -2.105 -5.996 1 98.88 91 LEU A CA 1
ATOM 683 C C . LEU A 1 91 ? 5.02 -2.322 -7.395 1 98.88 91 LEU A C 1
ATOM 685 O O . LEU A 1 91 ? 3.816 -2.549 -7.547 1 98.88 91 LEU A O 1
ATOM 689 N N . SER A 1 92 ? 5.914 -2.184 -8.375 1 98.81 92 SER A N 1
ATOM 690 C CA . SER A 1 92 ? 5.66 -2.777 -9.688 1 98.81 92 SER A CA 1
ATOM 691 C C . SER A 1 92 ? 6.418 -4.09 -9.852 1 98.81 92 SER A C 1
ATOM 693 O O . SER A 1 92 ? 7.641 -4.133 -9.719 1 98.81 92 SER A O 1
ATOM 695 N N . ILE A 1 93 ? 5.656 -5.125 -10.148 1 98.94 93 ILE A N 1
ATOM 696 C CA . ILE A 1 93 ? 6.277 -6.441 -10.234 1 98.94 93 ILE A CA 1
ATOM 697 C C . ILE A 1 93 ? 5.898 -7.105 -11.562 1 98.94 93 ILE A C 1
ATOM 699 O O . ILE A 1 93 ? 4.719 -7.352 -11.82 1 98.94 93 ILE A O 1
ATOM 703 N N . GLY A 1 94 ? 6.879 -7.336 -12.352 1 98.88 94 GLY A N 1
ATOM 704 C CA . GLY A 1 94 ? 6.715 -8.148 -13.547 1 98.88 94 GLY A CA 1
ATOM 705 C C . GLY A 1 94 ? 7.164 -9.586 -13.359 1 98.88 94 GLY A C 1
ATOM 706 O O . GLY A 1 94 ? 7.914 -9.891 -12.43 1 98.88 94 GLY A O 1
ATOM 707 N N . TYR A 1 95 ? 6.648 -10.484 -14.273 1 98.94 95 TYR A N 1
ATOM 708 C CA . TYR A 1 95 ? 7.121 -11.867 -14.242 1 98.94 95 TYR A CA 1
ATOM 709 C C . TYR A 1 95 ? 7.312 -12.414 -15.648 1 98.94 95 TYR A C 1
ATOM 711 O O . TYR A 1 95 ? 6.645 -11.977 -16.594 1 98.94 95 TYR A O 1
ATOM 719 N N . VAL A 1 96 ? 8.25 -13.281 -15.781 1 98.94 96 VAL A N 1
ATOM 720 C CA . VAL A 1 96 ? 8.43 -14.172 -16.922 1 98.94 96 VAL A CA 1
ATOM 721 C C . VAL A 1 96 ? 8.461 -15.625 -16.438 1 98.94 96 VAL A C 1
ATOM 723 O O . VAL A 1 96 ? 9.289 -15.984 -15.594 1 98.94 96 VAL A O 1
ATOM 726 N N . LEU A 1 97 ? 7.531 -16.391 -16.953 1 98.88 97 LEU A N 1
ATOM 727 C CA . LEU A 1 97 ? 7.438 -17.812 -16.625 1 98.88 97 LEU A CA 1
ATOM 728 C C . LEU A 1 97 ? 7.816 -18.672 -17.844 1 98.88 97 LEU A C 1
ATOM 730 O O . LEU A 1 97 ? 7.316 -18.453 -18.938 1 98.88 97 LEU A O 1
ATOM 734 N N . THR A 1 98 ? 8.773 -19.594 -17.609 1 98.94 98 THR A N 1
ATOM 735 C CA . THR A 1 98 ? 9.195 -20.484 -18.688 1 98.94 98 THR A CA 1
ATOM 736 C C . THR A 1 98 ? 9.086 -21.938 -18.234 1 98.94 98 THR A C 1
ATOM 738 O O . THR A 1 98 ? 9.078 -22.234 -17.031 1 98.94 98 THR A O 1
ATOM 741 N N . LYS A 1 99 ? 8.93 -22.812 -19.25 1 98.81 99 LYS A N 1
ATOM 742 C CA . LYS A 1 99 ? 8.906 -24.25 -19 1 98.81 99 LYS A CA 1
ATOM 743 C C . LYS A 1 99 ? 10.195 -24.906 -19.484 1 98.81 99 LYS A C 1
ATOM 745 O O . LYS A 1 99 ? 10.609 -24.734 -20.625 1 98.81 99 LYS A O 1
ATOM 750 N N . ASP A 1 100 ? 10.766 -25.688 -18.531 1 98.38 100 ASP A N 1
ATOM 751 C CA . ASP A 1 100 ? 12.031 -26.328 -18.844 1 98.38 100 ASP A CA 1
ATOM 752 C C . ASP A 1 100 ? 11.906 -27.219 -20.078 1 98.38 100 ASP A C 1
ATOM 754 O O . ASP A 1 100 ? 10.961 -28 -20.188 1 98.38 100 ASP A O 1
ATOM 758 N N . GLY A 1 101 ? 12.875 -27.109 -21 1 98.38 101 GLY A N 1
ATOM 759 C CA . GLY A 1 101 ? 12.961 -28.016 -22.141 1 98.38 101 GLY A CA 1
ATOM 760 C C . GLY A 1 101 ? 12.031 -27.641 -23.266 1 98.38 101 GLY A C 1
ATOM 761 O O . GLY A 1 101 ? 11.867 -28.391 -24.234 1 98.38 101 GLY A O 1
ATOM 762 N N . THR A 1 102 ? 11.305 -26.516 -23.125 1 98.69 102 THR A N 1
ATOM 763 C CA . THR A 1 102 ? 10.398 -26.078 -24.188 1 98.69 102 THR A CA 1
ATOM 764 C C . THR A 1 102 ? 10.617 -24.609 -24.5 1 98.69 102 THR A C 1
ATOM 766 O O . THR A 1 102 ? 11.414 -23.938 -23.844 1 98.69 102 THR A O 1
ATOM 769 N N . SER A 1 103 ? 9.898 -24.094 -25.578 1 98.56 103 SER A N 1
ATOM 770 C CA . SER A 1 103 ? 9.953 -22.688 -25.938 1 98.56 103 SER A CA 1
ATOM 771 C C . SER A 1 103 ? 8.773 -21.922 -25.344 1 98.56 103 SER A C 1
ATOM 773 O O . SER A 1 103 ? 8.586 -20.734 -25.625 1 98.56 103 SER A O 1
ATOM 775 N N . TRP A 1 104 ? 7.957 -22.562 -24.547 1 98.69 104 TRP A N 1
ATOM 776 C CA . TRP A 1 104 ? 6.781 -21.922 -23.953 1 98.69 104 TRP A CA 1
ATOM 777 C C . TRP A 1 104 ? 7.191 -20.812 -23 1 98.69 104 TRP A C 1
ATOM 779 O O . TRP A 1 104 ? 8.141 -20.953 -22.234 1 98.69 104 TRP A O 1
ATOM 789 N N . LYS A 1 105 ? 6.418 -19.719 -23.078 1 98.75 105 LYS A N 1
ATOM 790 C CA . LYS A 1 105 ? 6.652 -18.562 -22.203 1 98.75 105 LYS A CA 1
ATOM 791 C C . LYS A 1 105 ? 5.352 -17.828 -21.906 1 98.75 105 LYS A C 1
ATOM 793 O O . LYS A 1 105 ? 4.469 -17.734 -22.766 1 98.75 105 LYS A O 1
ATOM 798 N N . ALA A 1 106 ? 5.215 -17.375 -20.688 1 98.62 106 ALA A N 1
ATOM 799 C CA . ALA A 1 106 ? 4.176 -16.453 -20.266 1 98.62 106 ALA A CA 1
ATOM 800 C C . ALA A 1 106 ? 4.766 -15.289 -19.469 1 98.62 106 ALA A C 1
ATOM 802 O O . ALA A 1 106 ? 5.719 -15.477 -18.703 1 98.62 106 ALA A O 1
ATOM 803 N N . SER A 1 107 ? 4.301 -14.117 -19.672 1 98.75 107 SER A N 1
ATOM 804 C CA . SER A 1 107 ? 4.777 -12.945 -18.938 1 98.75 107 SER A CA 1
ATOM 805 C C . SER A 1 107 ? 3.639 -11.977 -18.641 1 98.75 107 SER A C 1
ATOM 807 O O . SER A 1 107 ? 2.574 -12.047 -19.266 1 98.75 107 SER A O 1
ATOM 809 N N . GLY A 1 108 ? 3.816 -11.148 -17.656 1 98.44 108 GLY A N 1
ATOM 810 C CA . GLY A 1 108 ? 2.818 -10.164 -17.266 1 98.44 108 GLY A CA 1
ATOM 811 C C . GLY A 1 108 ? 3.23 -9.328 -16.078 1 98.44 108 GLY A C 1
ATOM 812 O O . GLY A 1 108 ? 4.406 -9.312 -15.695 1 98.44 108 GLY A O 1
ATOM 813 N N . THR A 1 109 ? 2.324 -8.523 -15.641 1 98.44 109 THR A N 1
ATOM 814 C CA . THR A 1 109 ? 2.473 -7.691 -14.453 1 98.44 109 THR A CA 1
ATOM 815 C C . THR A 1 109 ? 1.577 -8.195 -13.32 1 98.44 109 THR A C 1
ATOM 817 O O . THR A 1 109 ? 0.418 -8.547 -13.555 1 98.44 109 THR A O 1
ATOM 820 N N . MET A 1 110 ? 2.184 -8.25 -12.188 1 98.69 110 MET A N 1
ATOM 821 C CA . MET A 1 110 ? 1.409 -8.664 -11.016 1 98.69 110 MET A CA 1
ATOM 822 C C . MET A 1 110 ? 0.473 -7.547 -10.562 1 98.69 110 MET A C 1
ATOM 824 O O . MET A 1 110 ? 0.853 -6.375 -10.562 1 98.69 110 MET A O 1
ATOM 828 N N . HIS A 1 111 ? -0.708 -7.977 -10.133 1 98.75 111 HIS A N 1
ATOM 829 C CA . HIS A 1 111 ? -1.686 -7.039 -9.602 1 98.75 111 HIS A CA 1
ATOM 830 C C . HIS A 1 111 ? -1.648 -7.008 -8.07 1 98.75 111 HIS A C 1
ATOM 832 O O . HIS A 1 111 ? -1.368 -8.023 -7.438 1 98.75 111 HIS A O 1
ATOM 838 N N . PHE A 1 112 ? -1.861 -5.867 -7.492 1 98.81 112 PHE A N 1
ATOM 839 C CA . PHE A 1 112 ? -2.004 -5.734 -6.047 1 98.81 112 PHE A CA 1
ATOM 840 C C . PHE A 1 112 ? -3.441 -6.004 -5.621 1 98.81 112 PHE A C 1
ATOM 842 O O . PHE A 1 112 ? -4.383 -5.465 -6.203 1 98.81 112 PHE A O 1
ATOM 849 N N . MET A 1 113 ? -3.615 -6.926 -4.609 1 98.88 113 MET A N 1
ATOM 850 C CA . MET A 1 113 ? -4.93 -7.383 -4.176 1 98.88 113 MET A CA 1
ATOM 851 C C . MET A 1 113 ? -4.895 -7.848 -2.723 1 98.88 113 MET A C 1
ATOM 853 O O . MET A 1 113 ? -3.834 -7.855 -2.096 1 98.88 113 MET A O 1
ATOM 857 N N . THR A 1 114 ? -6.113 -8.117 -2.203 1 98.81 114 THR A N 1
ATOM 858 C CA . THR A 1 114 ? -6.164 -8.68 -0.858 1 98.81 114 THR A CA 1
ATOM 859 C C . THR A 1 114 ? -7.035 -9.93 -0.828 1 98.81 114 THR A C 1
ATOM 861 O O . THR A 1 114 ? -7.828 -10.164 -1.741 1 98.81 114 THR A O 1
ATOM 864 N N . ALA A 1 115 ? -6.766 -10.758 0.072 1 98.56 115 ALA A N 1
ATOM 865 C CA . ALA A 1 115 ? -7.559 -11.914 0.49 1 98.56 115 ALA A CA 1
ATOM 866 C C . ALA A 1 115 ? -7.738 -11.93 2.004 1 98.56 115 ALA A C 1
ATOM 868 O O . ALA A 1 115 ? -7.293 -11.023 2.703 1 98.56 115 ALA A O 1
ATOM 869 N N . LYS A 1 116 ? -8.391 -12.945 2.484 1 97.31 116 LYS A N 1
ATOM 870 C CA . LYS A 1 116 ? -8.68 -13.047 3.912 1 97.31 116 LYS A CA 1
ATOM 871 C C . LYS A 1 116 ? -7.391 -13.047 4.734 1 97.31 116 LYS A C 1
ATOM 873 O O . LYS A 1 116 ? -7.387 -12.617 5.891 1 97.31 116 LYS A O 1
ATOM 878 N N . ASP A 1 117 ? -6.352 -13.508 4.105 1 96.62 117 ASP A N 1
ATOM 879 C CA . ASP A 1 117 ? -5.102 -13.609 4.848 1 96.62 117 ASP A CA 1
ATOM 880 C C . ASP A 1 117 ? -4.176 -12.438 4.527 1 96.62 117 ASP A C 1
ATOM 882 O O . ASP A 1 117 ? -2.986 -12.469 4.855 1 96.62 117 ASP A O 1
ATOM 886 N N . GLY A 1 118 ? -4.699 -11.406 3.77 1 98.06 118 GLY A N 1
ATOM 887 C CA . GLY A 1 118 ? -3.965 -10.156 3.666 1 98.06 118 GLY A CA 1
ATOM 888 C C . GLY A 1 118 ? -3.602 -9.789 2.238 1 98.06 118 GLY A C 1
ATOM 889 O O . GLY A 1 118 ? -3.893 -10.547 1.308 1 98.06 118 GLY A O 1
ATOM 890 N N . PRO A 1 119 ? -2.992 -8.664 2.109 1 98.81 119 PRO A N 1
ATOM 891 C CA . PRO A 1 119 ? -2.604 -8.164 0.789 1 98.81 119 PRO A CA 1
ATOM 892 C C . PRO A 1 119 ? -1.418 -8.922 0.195 1 98.81 119 PRO A C 1
ATOM 894 O O . PRO A 1 119 ? -0.583 -9.453 0.935 1 98.81 119 PRO A O 1
ATOM 897 N N . HIS A 1 120 ? -1.401 -9.031 -1.154 1 98.88 120 HIS A N 1
ATOM 898 C CA . HIS A 1 120 ? -0.322 -9.648 -1.917 1 98.88 120 HIS A CA 1
ATOM 899 C C . HIS A 1 120 ? -0.338 -9.18 -3.369 1 98.88 120 HIS A C 1
ATOM 901 O O . HIS A 1 120 ? -1.221 -8.414 -3.771 1 98.88 120 HIS A O 1
ATOM 907 N N . TYR A 1 121 ? 0.676 -9.5 -4.094 1 98.94 121 TYR A N 1
ATOM 908 C CA . TYR A 1 121 ? 0.721 -9.305 -5.539 1 98.94 121 TYR A CA 1
ATOM 909 C C . TYR A 1 121 ? 0.469 -10.617 -6.277 1 98.94 121 TYR A C 1
ATOM 911 O O . TYR A 1 121 ? 0.996 -11.664 -5.891 1 98.94 121 TYR A O 1
ATOM 919 N N . ALA A 1 122 ? -0.415 -10.516 -7.371 1 98.88 122 ALA A N 1
ATOM 920 C CA . ALA A 1 122 ? -0.708 -11.781 -8.039 1 98.88 122 ALA A CA 1
ATOM 921 C C . ALA A 1 122 ? -1.168 -11.555 -9.477 1 98.88 122 ALA A C 1
ATOM 923 O O . ALA A 1 122 ? -1.534 -10.43 -9.844 1 98.88 122 ALA A O 1
ATOM 924 N N . ASP A 1 123 ? -1.053 -12.547 -10.234 1 98.75 123 ASP A N 1
ATOM 925 C CA . ASP A 1 123 ? -1.691 -12.688 -11.539 1 98.75 123 ASP A CA 1
ATOM 926 C C . ASP A 1 123 ? -2.104 -14.133 -11.789 1 98.75 123 ASP A C 1
ATOM 928 O O . ASP A 1 123 ? -1.598 -15.055 -11.141 1 98.75 123 ASP A O 1
ATOM 932 N N . ASN A 1 124 ? -3.092 -14.281 -12.633 1 98.75 124 ASN A N 1
ATOM 933 C CA . ASN A 1 124 ? -3.434 -15.625 -13.094 1 98.75 124 ASN A CA 1
ATOM 934 C C . ASN A 1 124 ? -2.678 -15.984 -14.367 1 98.75 124 ASN A C 1
ATOM 936 O O . ASN A 1 124 ? -2.566 -15.172 -15.281 1 98.75 124 ASN A O 1
ATOM 940 N N . VAL A 1 125 ? -2.207 -17.25 -14.43 1 98.62 125 VAL A N 1
ATOM 941 C CA . VAL A 1 125 ? -1.417 -17.688 -15.578 1 98.62 125 VAL A CA 1
ATOM 942 C C . VAL A 1 125 ? -1.904 -19.062 -16.047 1 98.62 125 VAL A C 1
ATOM 944 O O . VAL A 1 125 ? -2.018 -19.984 -15.242 1 98.62 125 VAL A O 1
ATOM 947 N N . GLN A 1 126 ? -2.244 -19.141 -17.312 1 98.31 126 GLN A N 1
ATOM 948 C CA . GLN A 1 126 ? -2.486 -20.438 -17.906 1 98.31 126 GLN A CA 1
ATOM 949 C C . GLN A 1 126 ? -1.179 -21.203 -18.125 1 98.31 126 GLN A C 1
ATOM 951 O O . GLN A 1 126 ? -0.336 -20.781 -18.922 1 98.31 126 GLN A O 1
ATOM 956 N N . MET A 1 127 ? -1.029 -22.359 -17.516 1 98.69 127 MET A N 1
ATOM 957 C CA . MET A 1 127 ? 0.188 -23.156 -17.594 1 98.69 127 MET A CA 1
ATOM 958 C C . MET A 1 127 ? 0.167 -24.047 -18.828 1 98.69 127 MET A C 1
ATOM 960 O O . MET A 1 127 ? -0.893 -24.281 -19.406 1 98.69 127 MET A O 1
ATOM 964 N N . ASP A 1 128 ? 1.393 -24.516 -19.203 1 98.44 128 ASP A N 1
ATOM 965 C CA . ASP A 1 128 ? 1.554 -25.406 -20.359 1 98.44 128 ASP A CA 1
ATOM 966 C C . ASP A 1 128 ? 1.691 -26.859 -19.906 1 98.44 128 ASP A C 1
ATOM 968 O O . ASP A 1 128 ? 2.648 -27.547 -20.281 1 98.44 128 ASP A O 1
ATOM 972 N N . GLY A 1 129 ? 0.742 -27.312 -19 1 98.12 129 G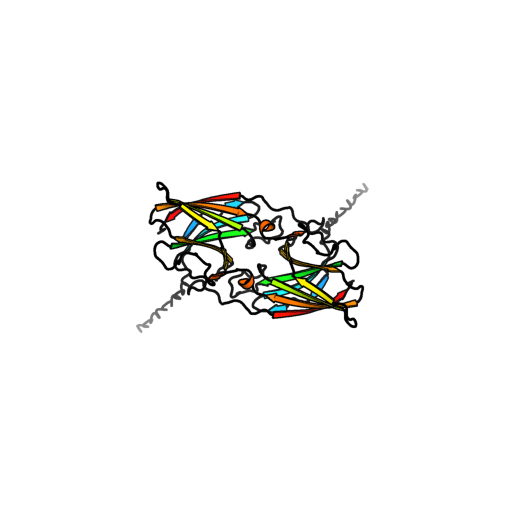LY A N 1
ATOM 973 C CA . GLY A 1 129 ? 0.726 -28.688 -18.531 1 98.12 129 GLY A CA 1
ATOM 974 C C . GLY A 1 129 ? 1.812 -28.969 -17.516 1 98.12 129 GLY A C 1
ATOM 975 O O . GLY A 1 129 ? 2.533 -28.078 -17.094 1 98.12 129 GLY A O 1
ATOM 976 N N . PRO A 1 130 ? 1.878 -30.328 -17.047 1 98.25 130 PRO A N 1
ATOM 977 C CA . PRO A 1 130 ? 2.844 -30.734 -16.031 1 98.25 130 PRO A CA 1
ATOM 978 C C . PRO A 1 130 ? 4.293 -30.547 -16.469 1 98.25 130 PRO A C 1
ATOM 980 O O . PRO A 1 130 ? 4.613 -30.766 -17.641 1 98.25 130 PRO A O 1
ATOM 983 N N . GLY A 1 131 ? 5.141 -30.141 -15.57 1 98.44 131 GLY A N 1
ATOM 984 C CA . GLY A 1 131 ? 6.562 -29.969 -15.836 1 98.44 131 GLY A CA 1
ATOM 985 C C . GLY A 1 131 ? 7.254 -29.094 -14.805 1 98.44 131 GLY A C 1
ATOM 986 O O . GLY A 1 131 ? 6.688 -28.797 -13.75 1 98.44 131 GLY A O 1
ATOM 987 N N . ARG A 1 132 ? 8.5 -28.844 -15.086 1 98.69 132 ARG A N 1
ATOM 988 C CA . ARG A 1 132 ? 9.289 -27.922 -14.266 1 98.69 132 ARG A CA 1
ATOM 989 C C . ARG A 1 132 ? 9.312 -26.531 -14.891 1 98.69 132 ARG A C 1
ATOM 991 O O . ARG A 1 132 ? 9.453 -26.391 -16.109 1 98.69 132 ARG A O 1
ATOM 998 N N . TYR A 1 133 ? 9.086 -25.547 -14.016 1 98.88 133 TYR A N 1
ATOM 999 C CA . TYR A 1 133 ? 8.969 -24.156 -14.461 1 98.88 133 TYR A CA 1
ATOM 1000 C C . TYR A 1 133 ? 9.953 -23.266 -13.711 1 98.88 133 TYR A C 1
ATOM 1002 O O . TYR A 1 133 ? 10.359 -23.578 -12.594 1 98.88 133 TYR A O 1
ATOM 1010 N N . THR A 1 134 ? 10.328 -22.203 -14.391 1 98.88 134 THR A N 1
ATOM 1011 C CA . THR A 1 134 ? 11.078 -21.109 -13.773 1 98.88 134 THR A CA 1
ATOM 1012 C C . THR A 1 134 ? 10.305 -19.797 -13.875 1 98.88 134 THR A C 1
ATOM 1014 O O . THR A 1 134 ? 9.836 -19.422 -14.953 1 98.88 134 THR A O 1
ATOM 1017 N N . VAL A 1 135 ? 10.156 -19.172 -12.727 1 98.94 135 VAL A N 1
ATOM 1018 C CA . VAL A 1 135 ? 9.594 -17.812 -12.766 1 98.94 135 VAL A CA 1
ATOM 1019 C C . VAL A 1 135 ? 10.656 -16.797 -12.367 1 98.94 135 VAL A C 1
ATOM 1021 O O . VAL A 1 135 ? 11.383 -17 -11.391 1 98.94 135 VAL A O 1
ATOM 1024 N N . GLU A 1 136 ? 10.805 -15.836 -13.18 1 98.94 136 GLU A N 1
ATOM 1025 C CA . GLU A 1 136 ? 11.602 -14.656 -12.859 1 98.94 136 GLU A CA 1
ATOM 1026 C C . GLU A 1 136 ? 10.703 -13.461 -12.523 1 98.94 136 GLU A C 1
ATOM 1028 O O . GLU A 1 136 ? 9.883 -13.047 -13.344 1 98.94 136 GLU A O 1
ATOM 1033 N N . LEU A 1 137 ? 10.883 -12.969 -11.32 1 98.94 137 LEU A N 1
ATOM 1034 C CA . LEU A 1 137 ? 10.125 -11.812 -10.867 1 98.94 137 LEU A CA 1
ATOM 1035 C C . LEU A 1 137 ? 11.016 -10.578 -10.797 1 98.94 137 LEU A C 1
ATOM 1037 O O . LEU A 1 137 ? 12.102 -10.617 -10.227 1 98.94 137 LEU A O 1
ATOM 1041 N N . THR A 1 138 ? 10.547 -9.492 -11.367 1 98.94 138 THR A N 1
ATOM 1042 C CA . THR A 1 138 ? 11.25 -8.219 -11.328 1 98.94 138 THR A CA 1
ATOM 1043 C C . THR A 1 138 ? 10.516 -7.227 -10.43 1 98.94 138 THR A C 1
ATOM 1045 O O . THR A 1 138 ? 9.352 -6.906 -10.672 1 98.94 138 THR A O 1
ATOM 1048 N N . TYR A 1 139 ? 11.25 -6.75 -9.438 1 98.94 139 TYR A N 1
ATOM 1049 C CA . TYR A 1 139 ? 10.68 -5.863 -8.43 1 98.94 139 TYR A CA 1
ATOM 1050 C C . TYR A 1 139 ? 11.172 -4.434 -8.625 1 98.94 139 TYR A C 1
ATOM 1052 O O . TYR A 1 139 ? 12.375 -4.168 -8.539 1 98.94 139 TYR A O 1
ATOM 1060 N N . SER A 1 140 ? 10.227 -3.541 -8.906 1 98.81 140 SER A N 1
ATOM 1061 C CA . SER A 1 140 ? 10.516 -2.113 -8.945 1 98.81 1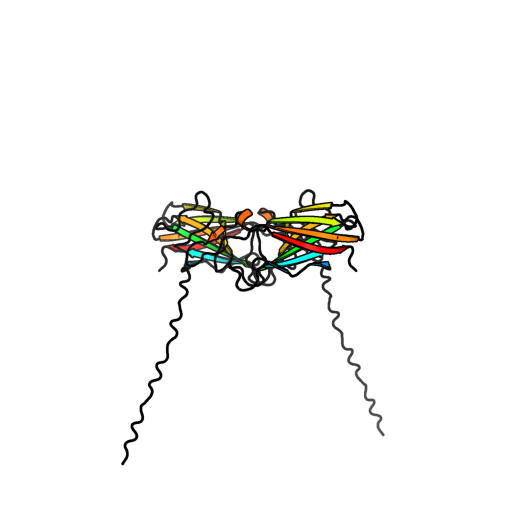40 SER A CA 1
ATOM 1062 C C . SER A 1 140 ? 9.938 -1.393 -7.734 1 98.81 140 SER A C 1
ATOM 1064 O O . SER A 1 140 ? 8.836 -1.716 -7.281 1 98.81 140 SER A O 1
ATOM 1066 N N . SER A 1 141 ? 10.656 -0.414 -7.289 1 98.44 141 SER A N 1
ATOM 1067 C CA . SER A 1 141 ? 10.344 0.225 -6.016 1 98.44 141 SER A CA 1
ATOM 1068 C C . SER A 1 141 ? 9.07 1.059 -6.113 1 98.44 141 SER A C 1
ATOM 1070 O O . SER A 1 141 ? 8.609 1.371 -7.211 1 98.44 141 SER A O 1
ATOM 1072 N N . PRO A 1 142 ? 8.516 1.505 -4.906 1 98.5 142 PRO A N 1
ATOM 1073 C CA . PRO A 1 142 ? 7.301 2.316 -4.875 1 98.5 142 PRO A CA 1
ATOM 1074 C C . PRO A 1 142 ? 7.48 3.676 -5.547 1 98.5 142 PRO A C 1
ATOM 1076 O O . PRO A 1 142 ? 6.5 4.289 -5.977 1 98.5 142 PRO A O 1
ATOM 1079 N N . GLU A 1 143 ? 8.703 4.117 -5.656 1 97.06 143 GLU A N 1
ATOM 1080 C CA . GLU A 1 143 ? 8.977 5.418 -6.262 1 97.06 143 GLU A CA 1
ATOM 1081 C C . GLU A 1 143 ? 8.414 5.496 -7.68 1 97.06 143 GLU A C 1
ATOM 1083 O O . GLU A 1 143 ? 7.926 6.543 -8.102 1 97.06 143 GLU A O 1
ATOM 1088 N N . GLN A 1 144 ? 8.477 4.41 -8.383 1 96.5 144 GLN A N 1
ATOM 1089 C CA . GLN A 1 144 ? 8.023 4.363 -9.766 1 96.5 144 GLN A CA 1
ATOM 1090 C C . GLN A 1 144 ? 6.512 4.559 -9.852 1 96.5 144 GLN A C 1
ATOM 1092 O O . GLN A 1 144 ? 5.977 4.828 -10.93 1 96.5 144 GLN A O 1
ATOM 1097 N N . ASN A 1 145 ? 5.879 4.383 -8.75 1 97.62 145 ASN A N 1
ATOM 1098 C CA . ASN A 1 145 ? 4.426 4.492 -8.719 1 97.62 145 ASN A CA 1
ATOM 1099 C C . ASN A 1 145 ? 3.971 5.715 -7.934 1 97.62 145 ASN A C 1
ATOM 1101 O O . ASN A 1 145 ? 2.846 5.754 -7.43 1 97.62 145 ASN A O 1
ATOM 1105 N N . GLY A 1 146 ? 4.855 6.68 -7.746 1 97.06 146 GLY A N 1
ATOM 1106 C CA . GLY A 1 146 ? 4.473 7.973 -7.199 1 97.06 146 GLY A CA 1
ATOM 1107 C C . GLY A 1 146 ? 4.594 8.039 -5.688 1 97.06 146 GLY A C 1
ATOM 1108 O O . GLY A 1 146 ? 4.129 9 -5.066 1 97.06 146 GLY A O 1
ATOM 1109 N N . PHE A 1 147 ? 5.207 7.02 -5.094 1 98.5 147 PHE A N 1
ATOM 1110 C CA . PHE A 1 147 ? 5.414 7 -3.65 1 98.5 147 PHE A CA 1
ATOM 1111 C C . PHE A 1 147 ? 6.52 7.969 -3.248 1 98.5 147 PHE A C 1
ATOM 1113 O O . PHE A 1 147 ? 7.664 7.836 -3.689 1 98.5 147 PHE A O 1
ATOM 1120 N N . LEU A 1 148 ? 6.211 8.953 -2.412 1 98.69 148 LEU A N 1
ATOM 1121 C CA . LEU A 1 148 ? 7.176 9.961 -1.979 1 98.69 148 LEU A CA 1
ATOM 1122 C C . LEU A 1 148 ? 7.867 9.531 -0.692 1 98.69 148 LEU A C 1
ATOM 1124 O O . LEU A 1 148 ? 7.469 8.547 -0.067 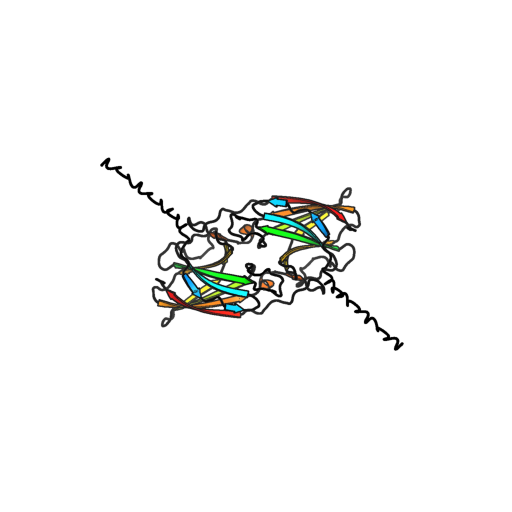1 98.69 148 LEU A O 1
ATOM 1128 N N . HIS A 1 149 ? 8.984 10.234 -0.406 1 98.75 149 HIS A N 1
ATOM 1129 C CA . HIS A 1 149 ? 9.609 9.977 0.885 1 98.75 149 HIS A CA 1
ATOM 1130 C C . HIS A 1 149 ? 10.188 11.258 1.479 1 98.75 149 HIS A C 1
ATOM 1132 O O . HIS A 1 149 ? 10.578 12.164 0.744 1 98.75 149 HIS A O 1
ATOM 1138 N N . HIS A 1 150 ? 10.148 11.328 2.834 1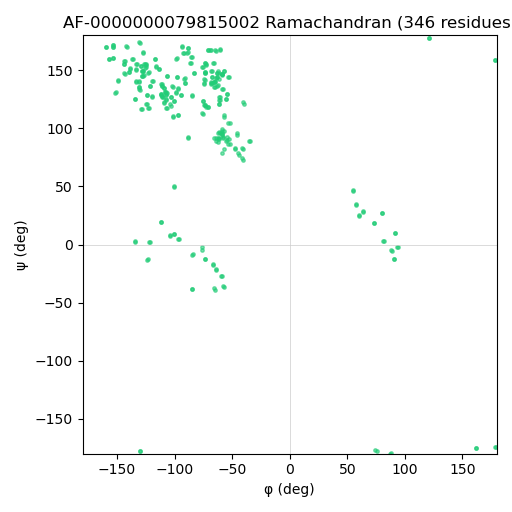 98.69 150 HIS A N 1
ATOM 1139 C CA . HIS A 1 150 ? 10.836 12.406 3.531 1 98.69 150 HIS A CA 1
ATOM 1140 C C . HIS A 1 150 ? 12.328 12.398 3.225 1 98.69 150 HIS A C 1
ATOM 1142 O O . HIS A 1 150 ? 12.93 11.328 3.105 1 98.69 150 HIS A O 1
ATOM 1148 N N . VAL A 1 151 ? 12.922 13.68 3.18 1 98.44 151 VAL A N 1
ATOM 1149 C CA . VAL A 1 151 ? 14.359 13.758 2.967 1 98.44 151 VAL A CA 1
ATOM 1150 C C . VAL A 1 151 ? 14.969 14.758 3.943 1 98.44 151 VAL A C 1
ATOM 1152 O O . VAL A 1 151 ? 16.156 15.109 3.828 1 98.44 151 VAL A O 1
ATOM 1155 N N . ASP A 1 152 ? 14.188 15.352 4.828 1 97.75 152 ASP A N 1
ATOM 1156 C CA . ASP A 1 152 ? 14.734 16.219 5.867 1 97.75 152 ASP A CA 1
ATOM 1157 C C . ASP A 1 152 ? 15.625 15.43 6.824 1 97.75 152 ASP A C 1
ATOM 1159 O O . ASP A 1 152 ? 15.578 14.203 6.859 1 97.75 152 ASP A O 1
ATOM 1163 N N . LYS A 1 153 ? 16.375 16.094 7.629 1 96.12 153 LYS A N 1
ATOM 1164 C CA . LYS A 1 153 ? 17.391 15.484 8.492 1 96.12 153 LYS A CA 1
ATOM 1165 C C . LYS A 1 153 ? 16.734 14.578 9.531 1 96.12 153 LYS A C 1
ATOM 1167 O O . LYS A 1 153 ? 17.234 13.484 9.805 1 96.12 153 LYS A O 1
ATOM 1172 N N . GLU A 1 154 ? 15.648 14.914 10.078 1 96.44 154 GLU A N 1
ATOM 1173 C CA . GLU A 1 154 ? 15.078 14.25 11.25 1 96.44 154 GLU A CA 1
ATOM 1174 C C . GLU A 1 154 ? 14.266 13.023 10.852 1 96.44 154 GLU A C 1
ATOM 1176 O O . GLU A 1 154 ? 14.312 12 11.531 1 96.44 154 GLU A O 1
ATOM 1181 N N . THR A 1 155 ? 13.523 13.086 9.734 1 97.75 155 THR A N 1
ATOM 1182 C CA . THR A 1 155 ? 12.555 12.047 9.43 1 97.75 155 THR A CA 1
ATOM 1183 C C . THR A 1 155 ? 12.859 11.398 8.078 1 97.75 155 THR A C 1
ATOM 1185 O O . THR A 1 155 ? 12.141 10.5 7.641 1 97.75 155 THR A O 1
ATOM 1188 N N . GLY A 1 156 ? 13.906 11.805 7.438 1 98.25 156 GLY A N 1
ATOM 1189 C CA . GLY A 1 156 ? 14.219 11.391 6.078 1 98.25 156 GLY A CA 1
ATOM 1190 C C . GLY A 1 156 ? 14.586 9.922 5.977 1 98.25 156 GLY A C 1
ATOM 1191 O O . GLY A 1 156 ? 15.031 9.312 6.953 1 98.25 156 GLY A O 1
ATOM 1192 N N . THR A 1 157 ? 14.281 9.367 4.859 1 98.56 157 THR A N 1
ATOM 1193 C CA . THR A 1 157 ? 14.703 8.031 4.449 1 98.56 157 THR A CA 1
ATOM 1194 C C . THR A 1 157 ? 15.586 8.109 3.203 1 98.56 157 THR A C 1
ATOM 1196 O O . THR A 1 157 ? 15.578 9.109 2.492 1 98.56 157 THR A O 1
ATOM 1199 N N . PRO A 1 158 ? 16.344 7.039 3.002 1 97.69 158 PRO A N 1
ATOM 1200 C CA . PRO A 1 158 ? 17.125 7.051 1.762 1 97.69 158 PRO A CA 1
ATOM 1201 C C . PRO A 1 158 ? 16.25 6.926 0.516 1 97.69 158 PRO A C 1
ATOM 1203 O O . PRO A 1 158 ? 15.062 6.629 0.62 1 97.69 158 PRO A O 1
ATOM 1206 N N . GLY A 1 159 ? 16.891 7.203 -0.639 1 96.69 159 GLY A N 1
ATOM 1207 C CA . GLY A 1 159 ? 16.234 6.848 -1.883 1 96.69 159 GLY A CA 1
ATOM 1208 C C . GLY A 1 159 ? 15.969 5.359 -2.016 1 96.69 159 GLY A C 1
ATOM 1209 O O . GLY A 1 159 ? 16.5 4.559 -1.234 1 96.69 159 GLY A O 1
ATOM 1210 N N . PHE A 1 160 ? 15.141 5.004 -3.02 1 97.19 160 PHE A N 1
ATOM 1211 C CA . PHE A 1 160 ? 14.719 3.613 -3.158 1 97.19 160 PHE A CA 1
ATOM 1212 C C . PHE A 1 160 ? 15.711 2.834 -4.023 1 97.19 160 PHE A C 1
ATOM 1214 O O . PHE A 1 160 ? 16.547 3.426 -4.699 1 97.19 160 PHE A O 1
ATOM 1221 N N . TRP A 1 161 ? 15.609 1.563 -3.977 1 97.69 161 TRP A N 1
ATOM 1222 C CA . TRP A 1 161 ? 16.469 0.646 -4.719 1 97.69 161 TRP A CA 1
ATOM 1223 C C . TRP A 1 161 ? 16.125 0.658 -6.203 1 97.69 161 TRP A C 1
ATOM 1225 O O . TRP A 1 161 ? 14.992 0.99 -6.582 1 97.69 161 TRP A O 1
ATOM 1235 N N . LYS A 1 162 ? 17.141 0.291 -7.051 1 98.12 162 LYS A N 1
ATOM 1236 C CA . LYS A 1 162 ? 16.906 0.004 -8.461 1 98.12 162 LYS A CA 1
ATOM 1237 C C . LYS A 1 162 ? 16.203 -1.339 -8.641 1 98.12 162 LYS A C 1
ATOM 1239 O O . LYS A 1 162 ? 16.266 -2.203 -7.766 1 98.12 162 LYS A O 1
ATOM 1244 N N . PRO A 1 163 ? 15.516 -1.478 -9.773 1 98.75 163 PRO A N 1
ATOM 1245 C CA . PRO A 1 163 ? 14.844 -2.762 -9.992 1 98.75 163 PRO A CA 1
ATOM 1246 C C . PRO A 1 163 ? 15.797 -3.951 -9.859 1 98.75 163 PRO A C 1
ATOM 1248 O O . PRO A 1 163 ? 16.953 -3.875 -10.289 1 98.75 163 PRO A O 1
ATOM 1251 N N . PHE A 1 164 ? 15.297 -5.07 -9.32 1 98.88 164 PHE A N 1
ATOM 1252 C CA . PHE A 1 164 ? 16.062 -6.309 -9.172 1 98.88 164 PHE A CA 1
ATOM 1253 C C . PHE A 1 164 ? 15.172 -7.52 -9.453 1 98.88 164 PHE A C 1
ATOM 1255 O O . PHE A 1 164 ? 13.953 -7.391 -9.57 1 98.88 164 PHE A O 1
ATOM 1262 N N . THR A 1 165 ? 15.828 -8.688 -9.547 1 98.81 165 THR A N 1
ATOM 1263 C CA . THR A 1 165 ? 15.086 -9.883 -9.922 1 98.81 165 THR A CA 1
ATOM 1264 C C . THR A 1 165 ? 15.305 -11 -8.898 1 98.81 165 THR A C 1
ATOM 1266 O O . THR A 1 165 ? 16.375 -11.094 -8.297 1 98.81 165 THR A O 1
ATOM 1269 N N . GLU A 1 166 ? 14.281 -11.773 -8.688 1 98.88 166 GLU A N 1
ATOM 1270 C CA . GLU A 1 166 ? 14.344 -13.078 -8.023 1 98.88 166 GLU A CA 1
ATOM 1271 C C . GLU A 1 166 ? 13.859 -14.195 -8.945 1 98.88 166 GLU A C 1
ATOM 1273 O O . GLU A 1 166 ? 12.891 -14.016 -9.688 1 98.88 166 GLU A O 1
ATOM 1278 N N . LYS A 1 167 ? 14.523 -15.32 -8.891 1 98.75 167 LYS A N 1
ATOM 1279 C CA . LYS A 1 167 ? 14.172 -16.469 -9.719 1 98.75 167 LYS A CA 1
ATOM 1280 C C . LYS A 1 167 ? 13.844 -17.688 -8.859 1 98.75 167 LYS A C 1
ATOM 1282 O O . LYS A 1 167 ? 14.562 -17.984 -7.906 1 98.75 167 LYS A O 1
ATOM 1287 N N . PHE A 1 168 ? 12.781 -18.375 -9.234 1 98.75 168 PHE A N 1
ATOM 1288 C CA . PHE A 1 168 ? 12.375 -19.578 -8.523 1 98.75 168 PHE A CA 1
ATOM 1289 C C . PHE A 1 168 ? 12.047 -20.703 -9.508 1 98.75 168 PHE A C 1
ATOM 1291 O O . PHE A 1 168 ? 11.461 -20.453 -10.562 1 98.75 168 PHE A O 1
ATOM 1298 N N . ASN A 1 169 ? 12.43 -21.922 -9.195 1 98.5 169 ASN A N 1
ATOM 1299 C CA . ASN A 1 169 ? 12.109 -23.125 -9.953 1 98.5 169 ASN A CA 1
ATOM 1300 C C . ASN A 1 169 ? 11.141 -24.031 -9.18 1 98.5 169 ASN A C 1
ATOM 1302 O O . ASN A 1 169 ? 11.297 -24.219 -7.973 1 98.5 169 ASN A O 1
ATOM 1306 N N . PHE A 1 170 ? 10.164 -24.531 -9.93 1 98.69 170 PHE A N 1
ATOM 1307 C CA . PHE A 1 170 ? 9.18 -25.344 -9.227 1 98.69 170 PHE A CA 1
ATOM 1308 C C . PHE A 1 170 ? 8.547 -26.359 -10.172 1 98.69 170 PHE A C 1
ATOM 1310 O O . PHE A 1 170 ? 8.594 -26.188 -11.391 1 98.69 170 PHE A O 1
ATOM 1317 N N . ALA A 1 171 ? 8 -27.328 -9.555 1 98.25 171 ALA A N 1
ATOM 1318 C CA . ALA A 1 171 ? 7.219 -28.297 -10.305 1 98.25 171 ALA A CA 1
ATOM 1319 C C . ALA A 1 171 ? 5.746 -27.906 -10.359 1 98.25 171 ALA A C 1
ATOM 1321 O O . ALA A 1 171 ? 5.207 -27.359 -9.398 1 98.25 171 ALA A O 1
ATOM 1322 N N . TYR A 1 172 ? 5.148 -28.141 -11.422 1 98.25 172 TYR A N 1
ATOM 1323 C CA . TYR A 1 172 ? 3.707 -27.984 -11.594 1 98.25 172 TYR A CA 1
ATOM 1324 C C . TYR A 1 172 ? 3.096 -29.234 -12.211 1 98.25 172 TYR A C 1
ATOM 1326 O O . TYR A 1 172 ? 3.566 -29.719 -13.242 1 98.25 172 TYR A O 1
ATOM 1334 N N . PRO A 1 173 ? 1.963 -29.844 -11.742 1 97.44 173 PRO A N 1
ATOM 1335 C CA . PRO A 1 173 ? 1.37 -29.469 -10.461 1 97.44 173 PRO A CA 1
ATOM 1336 C C . PRO A 1 173 ? 2.141 -30.031 -9.266 1 97.44 173 PRO A C 1
ATOM 1338 O O . PRO A 1 173 ? 2.904 -30.984 -9.414 1 97.44 173 PRO A O 1
ATOM 1341 N N . GLN A 1 174 ? 2.064 -29.375 -8.195 1 95.62 174 GLN A N 1
ATOM 1342 C CA . GLN A 1 174 ? 2.623 -29.891 -6.953 1 95.62 174 GLN A CA 1
ATOM 1343 C C . GLN A 1 174 ? 1.649 -30.844 -6.273 1 95.62 174 GLN A C 1
ATOM 1345 O O . GLN A 1 174 ? 0.432 -30.703 -6.395 1 95.62 174 GLN A O 1
ATOM 1350 N N . LYS A 1 175 ? 2.234 -31.906 -5.531 1 85.38 175 LYS A N 1
ATOM 1351 C CA . LYS A 1 175 ? 1.439 -32.938 -4.875 1 85.38 175 LYS A CA 1
ATOM 1352 C C . LYS A 1 175 ? 1.112 -32.562 -3.436 1 85.38 175 LYS A C 1
ATOM 1354 O O . LYS A 1 175 ? 1.883 -31.828 -2.791 1 85.38 175 LYS A O 1
ATOM 1359 N N . MET B 1 1 ? 48.25 5.715 66.562 1 32.16 1 MET B N 1
ATOM 1360 C CA . MET B 1 1 ? 46.875 5.941 66.125 1 32.16 1 MET B CA 1
ATOM 1361 C C . MET B 1 1 ? 46.875 6.367 64.688 1 32.16 1 MET B C 1
ATOM 1363 O O . MET B 1 1 ? 47.188 7.512 64.312 1 32.16 1 MET B O 1
ATOM 1367 N N . ASN B 1 2 ? 47.281 5.43 63.719 1 39.09 2 ASN B N 1
ATOM 1368 C CA . ASN B 1 2 ? 47.406 5.551 62.25 1 39.09 2 ASN B CA 1
ATOM 1369 C C . ASN B 1 2 ? 46.062 5.867 61.594 1 39.09 2 ASN B C 1
ATOM 1371 O O . ASN B 1 2 ? 45.125 5.113 61.75 1 39.09 2 ASN B O 1
ATOM 1375 N N . ARG B 1 3 ? 45.719 7.203 61.406 1 29.33 3 ARG B N 1
ATOM 1376 C CA . ARG B 1 3 ? 44.531 7.715 60.75 1 29.33 3 ARG B CA 1
ATOM 1377 C C . ARG B 1 3 ? 44.406 7.18 59.312 1 29.33 3 ARG B C 1
ATOM 1379 O O . ARG B 1 3 ? 45.312 7.422 58.5 1 29.33 3 ARG B O 1
ATOM 1386 N N . ARG B 1 4 ? 43.875 5.973 59.219 1 44.38 4 ARG B N 1
ATOM 1387 C CA . ARG B 1 4 ? 43.531 5.418 57.938 1 44.38 4 ARG B CA 1
ATOM 1388 C C . ARG B 1 4 ? 42.625 6.371 57.156 1 44.38 4 ARG B C 1
ATOM 1390 O O . ARG B 1 4 ? 41.531 6.719 57.625 1 44.38 4 ARG B O 1
ATOM 1397 N N . ASN B 1 5 ? 43.125 7.367 56.375 1 34.97 5 ASN B N 1
ATOM 1398 C CA . ASN B 1 5 ? 42.375 8.242 55.5 1 34.97 5 ASN B CA 1
ATOM 1399 C C . ASN B 1 5 ? 41.531 7.449 54.5 1 34.97 5 ASN B C 1
ATOM 1401 O O . ASN B 1 5 ? 42.062 6.664 53.719 1 34.97 5 ASN B O 1
ATOM 1405 N N . THR B 1 6 ? 40.312 7.129 54.906 1 41.94 6 THR B N 1
ATOM 1406 C CA . THR B 1 6 ? 39.312 6.512 54 1 41.94 6 THR B CA 1
ATOM 1407 C C . THR B 1 6 ? 38.969 7.453 52.844 1 41.94 6 THR B C 1
ATOM 1409 O O . THR B 1 6 ? 38.438 8.547 53.094 1 41.94 6 THR B O 1
ATOM 1412 N N . VAL B 1 7 ? 39.688 7.418 51.75 1 39.88 7 VAL B N 1
ATOM 1413 C CA . VAL B 1 7 ? 39.375 8.148 50.531 1 39.88 7 VAL B CA 1
ATOM 1414 C C . VAL B 1 7 ? 38.031 7.664 49.969 1 39.88 7 VAL B C 1
ATOM 1416 O O . VAL B 1 7 ? 37.812 6.465 49.75 1 39.88 7 VAL B O 1
ATOM 1419 N N . LEU B 1 8 ? 36.938 8.359 50.281 1 38.16 8 LEU B N 1
ATOM 1420 C CA . LEU B 1 8 ? 35.625 8.141 49.719 1 38.16 8 LEU B CA 1
ATOM 1421 C C . LEU B 1 8 ? 35.656 8.352 48.219 1 38.16 8 LEU B C 1
ATOM 1423 O O . LEU B 1 8 ? 36 9.422 47.719 1 38.16 8 LEU B O 1
ATOM 1427 N N . ALA B 1 9 ? 35.812 7.289 47.406 1 39.69 9 ALA B N 1
ATOM 1428 C CA . ALA B 1 9 ? 35.688 7.32 45.938 1 39.69 9 ALA B CA 1
ATOM 1429 C C . ALA B 1 9 ? 34.25 7.738 45.531 1 39.69 9 ALA B C 1
ATOM 1431 O O . ALA B 1 9 ? 33.281 7.102 45.938 1 39.69 9 ALA B O 1
ATOM 1432 N N . LEU B 1 10 ? 34.062 9.047 45.344 1 37.88 10 LEU B N 1
ATOM 1433 C CA . LEU B 1 10 ? 32.844 9.539 44.781 1 37.88 10 LEU B CA 1
ATOM 1434 C C . LEU B 1 10 ? 32.594 8.914 43.406 1 37.88 10 LEU B C 1
ATOM 1436 O O . LEU B 1 10 ? 33.438 9.016 42.5 1 37.88 10 LEU B O 1
ATOM 1440 N N . ILE B 1 11 ? 31.797 7.887 43.344 1 38.47 11 ILE B N 1
ATOM 1441 C CA . ILE B 1 11 ? 31.359 7.316 42.062 1 38.47 11 ILE B CA 1
ATOM 1442 C C . ILE B 1 11 ? 30.484 8.328 41.312 1 38.47 11 ILE B C 1
ATOM 1444 O O . ILE B 1 11 ? 29.453 8.758 41.844 1 38.47 11 ILE B O 1
ATOM 1448 N N . VAL B 1 12 ? 31.047 9.164 40.469 1 38.53 12 VAL B N 1
ATOM 1449 C CA . VAL B 1 12 ? 30.281 10.008 39.562 1 38.53 12 VAL B CA 1
ATOM 1450 C C . VAL B 1 12 ? 29.422 9.133 38.656 1 38.53 12 VAL B C 1
ATOM 1452 O O . VAL B 1 12 ? 29.938 8.281 37.906 1 38.53 12 VAL B O 1
ATOM 1455 N N . ALA B 1 13 ? 28.141 8.953 38.938 1 36.59 13 ALA B N 1
ATOM 1456 C CA . ALA B 1 13 ? 27.156 8.336 38.062 1 36.59 13 ALA B CA 1
ATOM 1457 C C . ALA B 1 13 ? 27.047 9.094 36.75 1 36.59 13 ALA B C 1
ATOM 1459 O O . ALA B 1 13 ? 26.734 10.281 36.719 1 36.59 13 ALA B O 1
ATOM 1460 N N . ALA B 1 14 ? 27.766 8.664 35.75 1 38.72 14 ALA B N 1
ATOM 1461 C CA . ALA B 1 14 ? 27.578 9.18 34.406 1 38.72 14 ALA B CA 1
ATOM 1462 C C . ALA B 1 14 ? 26.125 9.039 33.969 1 38.72 14 ALA B C 1
ATOM 1464 O O . ALA B 1 14 ? 25.609 7.922 33.875 1 38.72 14 ALA B O 1
ATOM 1465 N N . PHE B 1 15 ? 25.297 10.055 34.188 1 37.53 15 PHE B N 1
ATOM 1466 C CA . PHE B 1 15 ? 23.969 10.047 33.594 1 37.53 15 PHE B CA 1
ATOM 1467 C C . PHE B 1 15 ? 24.078 9.922 32.062 1 37.53 15 PHE B C 1
ATOM 1469 O O . PHE B 1 15 ? 24.844 10.656 31.438 1 37.53 15 PHE B O 1
ATOM 1476 N N . PRO B 1 16 ? 23.672 8.805 31.531 1 39.88 16 PRO B N 1
ATOM 1477 C CA . PRO B 1 16 ? 23.656 8.781 30.062 1 39.88 16 PRO B CA 1
ATOM 1478 C C . PRO B 1 16 ? 22.875 9.945 29.469 1 39.88 16 PRO B C 1
ATOM 1480 O O . PRO B 1 16 ? 21.797 10.297 29.969 1 39.88 16 PRO B O 1
ATOM 1483 N N . VAL B 1 17 ? 23.516 10.953 28.938 1 39.78 17 VAL B N 1
ATOM 1484 C CA . VAL B 1 17 ? 22.844 11.914 28.062 1 39.78 17 VAL B CA 1
ATOM 1485 C C . VAL B 1 17 ? 22.016 11.164 27.016 1 39.78 17 VAL B C 1
ATOM 1487 O O . VAL B 1 17 ? 22.562 10.43 26.188 1 39.78 17 VAL B O 1
ATOM 1490 N N . GLY B 1 18 ? 20.812 10.758 27.391 1 36.91 18 GLY B N 1
ATOM 1491 C CA . GLY B 1 18 ? 19.922 10.281 26.344 1 36.91 18 GLY B CA 1
ATOM 1492 C C . GLY B 1 18 ? 19.891 11.18 25.125 1 36.91 18 GLY B C 1
ATOM 1493 O O . GLY B 1 18 ? 19.703 12.391 25.234 1 36.91 18 GLY B O 1
ATOM 1494 N N . THR B 1 19 ? 20.672 10.914 24.141 1 37.94 19 THR B N 1
ATOM 1495 C CA . THR B 1 19 ? 20.469 11.555 22.844 1 37.94 19 THR B CA 1
ATOM 1496 C C . THR B 1 19 ? 18.984 11.609 22.5 1 37.94 19 THR B C 1
ATOM 1498 O O . THR B 1 19 ? 18.328 10.578 22.391 1 37.94 19 THR B O 1
ATOM 1501 N N . THR B 1 20 ? 18.219 12.586 22.984 1 38.12 20 THR B N 1
ATOM 1502 C CA . THR B 1 20 ? 16.891 12.797 22.422 1 38.12 20 THR B CA 1
ATOM 1503 C C . THR B 1 20 ? 16.953 12.75 20.891 1 38.12 20 THR B C 1
ATOM 1505 O O . THR B 1 20 ? 17.625 13.57 20.266 1 38.12 20 THR B O 1
ATOM 1508 N N . VAL B 1 21 ? 17.016 11.641 20.328 1 39.97 21 VAL B N 1
ATOM 1509 C CA . VAL B 1 21 ? 16.719 11.633 18.906 1 39.97 21 VAL B CA 1
ATOM 1510 C C . VAL B 1 21 ? 15.633 12.648 18.594 1 39.97 21 VAL B C 1
ATOM 1512 O O . VAL B 1 21 ? 14.539 12.594 19.156 1 39.97 21 VAL B O 1
ATOM 1515 N N . ALA B 1 22 ? 16 13.898 18.312 1 44.19 22 ALA B N 1
ATOM 1516 C CA . ALA B 1 22 ? 15.102 14.969 17.891 1 44.19 22 ALA B CA 1
ATOM 1517 C C . ALA B 1 22 ? 14.07 14.461 16.891 1 44.19 22 ALA B C 1
ATOM 1519 O O . ALA B 1 22 ? 14.43 14.023 15.789 1 44.19 22 ALA B O 1
ATOM 1520 N N . HIS B 1 23 ? 12.992 13.664 17.312 1 58.47 23 HIS B N 1
ATOM 1521 C CA . HIS B 1 23 ? 11.875 13.391 16.422 1 58.47 23 HIS B CA 1
ATOM 1522 C C . HIS B 1 23 ? 11.156 14.672 16.016 1 58.47 23 HIS B C 1
ATOM 1524 O O . HIS B 1 23 ? 11.055 15.609 16.828 1 58.47 23 HIS B O 1
ATOM 1530 N N . ALA B 1 24 ? 11.117 14.938 14.625 1 71.31 24 ALA B N 1
ATOM 1531 C CA . ALA B 1 24 ? 10.273 16.062 14.219 1 71.31 24 ALA B CA 1
ATOM 1532 C C . ALA B 1 24 ? 8.969 16.078 15.016 1 71.31 24 ALA B C 1
ATOM 1534 O O . ALA B 1 24 ? 8.258 15.07 15.078 1 71.31 24 ALA B O 1
ATOM 1535 N N . ARG B 1 25 ? 8.75 17.156 15.672 1 87.44 25 ARG B N 1
ATOM 1536 C CA . ARG B 1 25 ? 7.578 17.25 16.531 1 87.44 25 ARG B CA 1
ATOM 1537 C C . ARG B 1 25 ? 6.293 17.094 15.734 1 87.44 25 ARG B C 1
ATOM 1539 O O . ARG B 1 25 ? 6.129 17.75 14.695 1 87.44 25 ARG B O 1
ATOM 1546 N N . GLU B 1 26 ? 5.453 16.219 16.031 1 94.5 26 GLU B N 1
ATOM 1547 C CA . GLU B 1 26 ? 4.125 16.016 15.461 1 94.5 26 GLU B CA 1
ATOM 1548 C C . GLU B 1 26 ? 3.059 16.719 16.312 1 94.5 26 GLU B C 1
ATOM 1550 O O . GLU B 1 26 ? 3.047 16.578 17.531 1 94.5 26 GLU B O 1
ATOM 1555 N N . TYR B 1 27 ? 2.215 17.516 15.719 1 98 27 TYR B N 1
ATOM 1556 C CA . TYR B 1 27 ? 1.089 18.172 16.375 1 98 27 TYR B CA 1
ATOM 1557 C C . TYR B 1 27 ? -0.217 17.453 16.062 1 98 27 TYR B C 1
ATOM 1559 O O . TYR B 1 27 ? -0.728 17.547 14.945 1 98 27 TYR B O 1
ATOM 1567 N N . PRO B 1 28 ? -0.794 16.797 17.062 1 98 28 PRO B N 1
ATOM 1568 C CA . PRO B 1 28 ? -2.045 16.094 16.781 1 98 28 PRO B CA 1
ATOM 1569 C C . PRO B 1 28 ? -3.205 17.047 16.484 1 98 28 PRO B C 1
ATOM 1571 O O . PRO B 1 28 ? -3.352 18.078 17.141 1 98 28 PRO B O 1
ATOM 1574 N N . ILE B 1 29 ? -4.012 16.656 15.508 1 98 29 ILE B N 1
ATOM 1575 C CA . ILE B 1 29 ? -5.133 17.547 15.25 1 98 29 ILE B CA 1
ATOM 1576 C C . ILE B 1 29 ? -6.449 16.781 15.367 1 98 29 ILE B C 1
ATOM 1578 O O . ILE B 1 29 ? -7.527 17.391 15.383 1 98 29 ILE B O 1
ATOM 1582 N N . GLY B 1 30 ? -6.363 15.445 15.406 1 98.12 30 GLY B N 1
ATOM 1583 C CA . GLY B 1 30 ? -7.59 14.695 15.609 1 98.12 30 GLY B CA 1
ATOM 1584 C C . GLY B 1 30 ? -7.371 13.188 15.602 1 98.12 30 GLY B C 1
ATOM 1585 O O . GLY B 1 30 ? -6.41 12.703 15.008 1 98.12 30 GLY B O 1
ATOM 1586 N N . GLY B 1 31 ? -8.375 12.5 16.234 1 98 31 GLY B N 1
ATOM 1587 C CA . GLY B 1 31 ? -8.312 11.055 16.344 1 98 31 GLY B CA 1
ATOM 1588 C C . GLY B 1 31 ? -7.555 10.586 17.578 1 98 31 GLY B C 1
ATOM 1589 O O . GLY B 1 31 ? -7.215 11.391 18.438 1 98 31 GLY B O 1
ATOM 1590 N N . PRO B 1 32 ? -7.5 9.281 17.656 1 98.25 32 PRO B N 1
ATOM 1591 C CA . PRO B 1 32 ? -7.953 8.258 16.719 1 98.25 32 PRO B CA 1
ATOM 1592 C C . PRO B 1 32 ? -9.469 8.094 16.703 1 98.25 32 PRO B C 1
ATOM 1594 O O . PRO B 1 32 ? -10.117 8.219 17.75 1 98.25 32 PRO B O 1
ATOM 1597 N N . VAL B 1 33 ? -10.055 7.949 15.586 1 98.75 33 VAL B N 1
ATOM 1598 C CA . VAL B 1 33 ? -11.438 7.527 15.375 1 98.75 33 VAL B CA 1
ATOM 1599 C C . VAL B 1 33 ? -11.461 6.191 14.633 1 98.75 33 VAL B C 1
ATOM 1601 O O . VAL B 1 33 ? -10.5 5.828 13.961 1 98.75 33 VAL B O 1
ATOM 1604 N N . GLN B 1 34 ? -12.5 5.414 14.828 1 98.5 34 GLN B N 1
ATOM 1605 C CA . GLN B 1 34 ? -12.656 4.137 14.133 1 98.5 34 GLN B CA 1
ATOM 1606 C C . GLN B 1 34 ? -13.75 4.211 13.078 1 98.5 34 GLN B C 1
ATOM 1608 O O . GLN B 1 34 ? -14.82 4.777 13.32 1 98.5 34 GLN B O 1
ATOM 1613 N N . ALA B 1 35 ? -13.414 3.75 11.883 1 98.44 35 ALA B N 1
ATOM 1614 C CA . ALA B 1 35 ? -14.367 3.639 10.781 1 98.44 35 ALA B CA 1
ATOM 1615 C C . ALA B 1 35 ? -13.977 2.506 9.836 1 98.44 35 ALA B C 1
ATOM 1617 O O . ALA B 1 35 ? -12.812 2.375 9.461 1 98.44 35 ALA B O 1
ATOM 1618 N N . HIS B 1 36 ? -14.922 1.633 9.492 1 98.19 36 HIS B N 1
ATOM 1619 C CA . HIS B 1 36 ? -14.711 0.602 8.477 1 98.19 36 HIS B CA 1
ATOM 1620 C C . HIS B 1 36 ? -13.492 -0.253 8.805 1 98.19 36 HIS B C 1
ATOM 1622 O O . HIS B 1 36 ? -12.625 -0.451 7.949 1 98.19 36 HIS B O 1
ATOM 1628 N N . ASP B 1 37 ? -13.359 -0.689 10.047 1 98.19 37 ASP B N 1
ATOM 1629 C CA . ASP B 1 37 ? -12.297 -1.569 10.531 1 98.19 37 ASP B CA 1
ATOM 1630 C C . ASP B 1 37 ? -10.93 -0.899 10.406 1 98.19 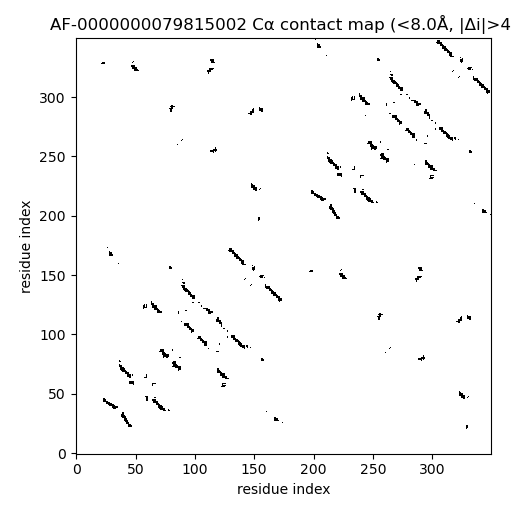37 ASP B C 1
ATOM 1632 O O . ASP B 1 37 ? -9.93 -1.563 10.133 1 98.19 37 ASP B O 1
ATOM 1636 N N . MET B 1 38 ? -10.938 0.433 10.484 1 98.88 38 MET B N 1
ATOM 1637 C CA . MET B 1 38 ? -9.703 1.214 10.484 1 98.88 38 MET B CA 1
ATOM 1638 C C . MET B 1 38 ? -9.656 2.168 11.672 1 98.88 38 MET B C 1
ATOM 1640 O O . MET B 1 38 ? -10.703 2.59 12.172 1 98.88 38 MET B O 1
ATOM 1644 N N . GLU B 1 39 ? -8.461 2.418 12.109 1 98.88 39 GLU B N 1
ATOM 1645 C CA . GLU B 1 39 ? -8.156 3.51 13.031 1 98.88 39 GLU B CA 1
ATOM 1646 C C . GLU B 1 39 ? -7.504 4.68 12.297 1 98.88 39 GLU B C 1
ATOM 1648 O O . GLU B 1 39 ? -6.523 4.496 11.57 1 98.88 39 GLU B O 1
ATOM 1653 N N . ILE B 1 40 ? -8.102 5.887 12.484 1 98.94 40 ILE B N 1
ATOM 1654 C CA . ILE B 1 40 ? -7.719 7.055 11.703 1 98.94 40 ILE B CA 1
ATOM 1655 C C . ILE B 1 40 ? -7.305 8.188 12.641 1 98.94 40 ILE B C 1
ATOM 1657 O O . ILE B 1 40 ? -8.008 8.492 13.609 1 98.94 40 ILE B O 1
ATOM 1661 N N . ALA B 1 41 ? -6.156 8.75 12.391 1 98.81 41 ALA B N 1
ATOM 1662 C CA . ALA B 1 41 ? -5.676 9.938 13.102 1 98.81 41 ALA B CA 1
ATOM 1663 C C . ALA B 1 41 ? -5.047 10.938 12.133 1 98.81 41 ALA B C 1
ATOM 1665 O O . ALA B 1 41 ? -4.695 10.586 11.008 1 98.81 41 ALA B O 1
ATOM 1666 N N . SER B 1 42 ? -4.996 12.156 12.617 1 98.81 42 SER B N 1
ATOM 1667 C CA . SER B 1 42 ? -4.375 13.203 11.812 1 98.81 42 SER B CA 1
ATOM 1668 C C . SER B 1 42 ? -3.506 14.117 12.672 1 98.81 42 SER B C 1
ATOM 1670 O O . SER B 1 42 ? -3.746 14.266 13.867 1 98.81 42 SER B O 1
ATOM 1672 N N . SER B 1 43 ? -2.498 14.664 12.016 1 98.75 43 SER B N 1
ATOM 1673 C CA . SER B 1 43 ? -1.536 15.578 12.625 1 98.75 43 SER B CA 1
ATOM 1674 C C . SER B 1 43 ? -0.926 16.516 11.586 1 98.75 43 SER B C 1
ATOM 1676 O O . SER B 1 43 ? -1.183 16.359 10.391 1 98.75 43 SER B O 1
ATOM 1678 N N . TYR B 1 44 ? -0.229 17.469 12.047 1 98.62 44 TYR B N 1
ATOM 1679 C CA . TYR B 1 44 ? 0.625 18.219 11.125 1 98.62 44 TYR B CA 1
ATOM 1680 C C . TYR B 1 44 ? 2.025 18.391 11.703 1 98.62 44 TYR B C 1
ATOM 1682 O O . TYR B 1 44 ? 2.229 18.25 12.914 1 98.62 44 TYR B O 1
ATOM 1690 N N . LEU B 1 45 ? 2.979 18.578 10.836 1 98 45 LEU B N 1
ATOM 1691 C CA . LEU B 1 45 ? 4.375 18.859 11.156 1 98 45 LEU B CA 1
ATOM 1692 C C . LEU B 1 45 ? 4.867 20.094 10.422 1 98 45 LEU B C 1
ATOM 1694 O O . LEU B 1 45 ? 4.16 20.641 9.562 1 98 45 LEU B O 1
ATOM 1698 N N . THR B 1 46 ? 5.953 20.578 10.859 1 96.94 46 THR B N 1
ATOM 1699 C CA . THR B 1 46 ? 6.691 21.625 10.156 1 96.94 46 THR B CA 1
ATOM 1700 C C . THR B 1 46 ? 8.125 21.188 9.891 1 96.94 46 THR B C 1
ATOM 1702 O O . THR B 1 46 ? 8.633 20.266 10.531 1 96.94 46 THR B O 1
ATOM 1705 N N . GLY B 1 47 ? 8.727 21.75 8.883 1 96.5 47 GLY B N 1
ATOM 1706 C CA . GLY B 1 47 ? 10.125 21.469 8.617 1 96.5 47 GLY B CA 1
ATOM 1707 C C . GLY B 1 47 ? 10.344 20.156 7.891 1 96.5 47 GLY B C 1
ATOM 1708 O O . GLY B 1 47 ? 11.398 19.531 8.023 1 96.5 47 GLY B O 1
ATOM 1709 N N . ILE B 1 48 ? 9.344 19.703 7.109 1 98 48 ILE B N 1
ATOM 1710 C CA . ILE B 1 48 ? 9.422 18.438 6.391 1 98 48 ILE B CA 1
ATOM 1711 C C . ILE B 1 48 ? 9.82 18.703 4.938 1 98 48 ILE B C 1
ATOM 1713 O O . ILE B 1 48 ? 9.281 19.594 4.289 1 98 48 ILE B O 1
ATOM 1717 N N . MET B 1 49 ? 10.766 18 4.48 1 97.81 49 MET B N 1
ATOM 1718 C CA . MET B 1 49 ? 11.133 17.969 3.066 1 97.81 49 MET B CA 1
ATOM 1719 C C . MET B 1 49 ? 10.812 16.625 2.441 1 97.81 49 MET B C 1
ATOM 1721 O O . MET B 1 49 ? 11.008 15.578 3.068 1 97.81 49 MET B O 1
ATOM 1725 N N . VAL B 1 50 ? 10.273 16.625 1.218 1 98.25 50 VAL B N 1
ATOM 1726 C CA . VAL B 1 50 ? 9.852 15.391 0.557 1 98.25 50 VAL B CA 1
ATOM 1727 C C . VAL B 1 50 ? 10.461 15.328 -0.842 1 98.25 50 VAL B C 1
ATOM 1729 O O . VAL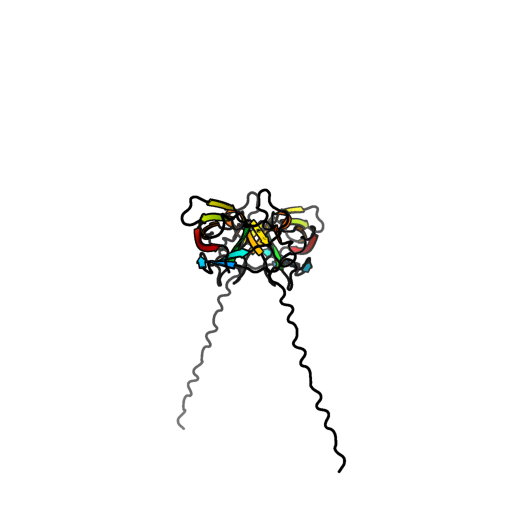 B 1 50 ? 10.727 16.359 -1.461 1 98.25 50 VAL B O 1
ATOM 1732 N N . GLU B 1 51 ? 10.742 14.156 -1.339 1 97.81 51 GLU B N 1
ATOM 1733 C CA . GLU B 1 51 ? 11.18 13.898 -2.709 1 97.81 51 GLU B CA 1
ATOM 1734 C C . GLU B 1 51 ? 10.414 12.734 -3.328 1 97.81 51 GLU B C 1
ATOM 1736 O O . GLU B 1 51 ? 10.078 11.766 -2.639 1 97.81 51 GLU B O 1
ATOM 1741 N N . PRO B 1 52 ? 10.195 12.695 -4.602 1 96.81 52 PRO B N 1
ATOM 1742 C CA . PRO B 1 52 ? 10.242 13.938 -5.379 1 96.81 52 PRO B CA 1
ATOM 1743 C C . PRO B 1 52 ? 9.164 14.93 -4.957 1 96.81 52 PRO B C 1
ATOM 1745 O O . PRO B 1 52 ? 8.078 14.531 -4.527 1 96.81 52 PRO B O 1
ATOM 1748 N N . MET B 1 53 ? 9.469 16.172 -5.059 1 95.25 53 MET B N 1
ATOM 1749 C CA . MET B 1 53 ? 8.469 17.188 -4.738 1 95.25 53 MET B CA 1
ATOM 1750 C C . MET B 1 53 ? 7.379 17.234 -5.801 1 95.25 53 MET B C 1
ATOM 1752 O O . MET B 1 53 ? 7.656 17.531 -6.969 1 95.25 53 MET B O 1
ATOM 1756 N N . PRO B 1 54 ? 6.156 16.953 -5.363 1 94.88 54 PRO B N 1
ATOM 1757 C CA . PRO B 1 54 ? 5.082 17.078 -6.352 1 94.88 54 PRO B CA 1
ATOM 1758 C C . PRO B 1 54 ? 4.922 18.5 -6.879 1 94.88 54 PRO B C 1
ATOM 1760 O O . PRO B 1 54 ? 5.117 19.469 -6.133 1 94.88 54 PRO B O 1
ATOM 1763 N N . ALA B 1 55 ? 4.488 18.5 -8.141 1 92.44 55 ALA B N 1
ATOM 1764 C CA . ALA B 1 55 ? 4.227 19.812 -8.719 1 92.44 55 ALA B CA 1
ATOM 1765 C C . ALA B 1 55 ? 3.137 20.547 -7.941 1 92.44 55 ALA B C 1
ATOM 1767 O O . ALA B 1 55 ? 2.096 19.969 -7.617 1 92.44 55 ALA B O 1
ATOM 1768 N N . GLY B 1 56 ? 3.439 21.766 -7.523 1 93.44 56 GLY B N 1
ATOM 1769 C CA . GLY B 1 56 ? 2.438 22.609 -6.898 1 93.44 56 GLY B CA 1
ATOM 1770 C C . GLY B 1 56 ? 2.369 22.453 -5.391 1 93.44 56 GLY B C 1
ATOM 1771 O O . GLY B 1 56 ? 1.671 23.203 -4.707 1 93.44 56 GLY B O 1
ATOM 1772 N N . MET B 1 57 ? 2.994 21.453 -4.863 1 96 57 MET B N 1
ATOM 1773 C CA . MET B 1 57 ? 2.977 21.297 -3.414 1 96 57 MET B CA 1
ATOM 1774 C C . MET B 1 57 ? 3.705 22.438 -2.729 1 96 57 MET B C 1
ATOM 1776 O O . MET B 1 57 ? 4.809 22.812 -3.135 1 96 57 MET B O 1
ATOM 1780 N N . ALA B 1 58 ? 3.088 22.969 -1.659 1 96.5 58 ALA B N 1
ATOM 1781 C CA . ALA B 1 58 ? 3.689 24.062 -0.901 1 96.5 58 ALA B CA 1
ATOM 1782 C C . ALA B 1 58 ? 5 23.625 -0.252 1 96.5 58 ALA B C 1
ATOM 1784 O O . ALA B 1 58 ? 5.176 22.453 0.074 1 96.5 58 ALA B O 1
ATOM 1785 N N . ASP B 1 59 ? 5.883 24.578 -0.224 1 96.62 59 ASP B N 1
ATOM 1786 C CA . ASP B 1 59 ? 7.152 24.344 0.459 1 96.62 59 ASP B CA 1
ATOM 1787 C C . ASP B 1 59 ? 6.98 24.422 1.975 1 96.62 59 ASP B C 1
ATOM 1789 O O . ASP B 1 59 ? 6.785 25.5 2.529 1 96.62 59 ASP B O 1
ATOM 1793 N N . ASN B 1 60 ? 7.141 23.328 2.633 1 97.44 60 ASN B N 1
ATOM 1794 C CA . ASN B 1 60 ? 6.883 23.266 4.066 1 97.44 60 ASN B CA 1
ATOM 1795 C C . ASN B 1 60 ? 8.008 23.906 4.871 1 97.44 60 ASN B C 1
ATOM 1797 O O . ASN B 1 60 ? 7.91 24.031 6.094 1 97.44 60 ASN B O 1
ATOM 1801 N N . MET B 1 61 ? 9.023 24.359 4.242 1 94.75 61 MET B N 1
ATOM 1802 C CA . MET B 1 61 ? 10.094 25.078 4.918 1 94.75 61 MET B CA 1
ATOM 1803 C C . MET B 1 61 ? 9.742 26.562 5.051 1 94.75 61 MET B C 1
ATOM 1805 O O . MET B 1 61 ? 10.406 27.297 5.785 1 94.75 61 MET B O 1
ATOM 1809 N N . LYS B 1 62 ? 8.703 26.953 4.422 1 95.5 62 LYS B N 1
ATOM 1810 C CA . LYS B 1 62 ? 8.258 28.328 4.5 1 95.5 62 LYS B CA 1
ATOM 1811 C C . LYS B 1 62 ? 7.359 28.562 5.715 1 95.5 62 LYS B C 1
ATOM 1813 O O . LYS B 1 62 ? 6.691 27.625 6.176 1 95.5 62 LYS B O 1
ATOM 1818 N N . ALA B 1 63 ? 7.305 29.797 6.148 1 95.5 63 ALA B N 1
ATOM 1819 C CA . ALA B 1 63 ? 6.445 30.172 7.273 1 95.5 63 ALA B CA 1
ATOM 1820 C C . ALA B 1 63 ? 4.98 29.844 6.973 1 95.5 63 ALA B C 1
ATOM 1822 O O . ALA B 1 63 ? 4.551 29.922 5.82 1 95.5 63 ALA B O 1
ATOM 1823 N N . ASP B 1 64 ? 4.219 29.484 7.977 1 96.94 64 ASP B N 1
ATOM 1824 C CA . ASP B 1 64 ? 2.779 29.234 7.953 1 96.94 64 ASP B CA 1
ATOM 1825 C C . ASP B 1 64 ? 2.428 28.109 6.98 1 96.94 64 ASP B C 1
ATOM 1827 O O . ASP B 1 64 ? 1.377 28.156 6.336 1 96.94 64 ASP B O 1
ATOM 1831 N N . THR B 1 65 ? 3.398 27.219 6.711 1 98.06 65 THR B N 1
ATOM 1832 C CA . THR B 1 65 ? 3.127 26.031 5.906 1 98.06 65 THR B CA 1
ATOM 1833 C C . THR B 1 65 ? 3.219 24.766 6.758 1 98.06 65 THR B C 1
ATOM 1835 O O . THR B 1 65 ? 4.191 24.578 7.488 1 98.06 65 THR B O 1
ATOM 1838 N N . ILE B 1 66 ? 2.176 23.938 6.656 1 98.69 66 ILE B N 1
ATOM 1839 C CA . ILE B 1 66 ? 2.209 22.703 7.438 1 98.69 66 ILE B CA 1
ATOM 1840 C C . ILE B 1 66 ? 2.287 21.5 6.5 1 98.69 66 ILE B C 1
ATOM 1842 O O . ILE B 1 66 ? 1.905 21.594 5.332 1 98.69 66 ILE B O 1
ATOM 1846 N N . HIS B 1 67 ? 2.893 20.453 6.988 1 98.69 67 HIS B N 1
ATOM 1847 C CA . HIS B 1 67 ? 2.764 19.094 6.465 1 98.69 67 HIS B CA 1
ATOM 1848 C C . HIS B 1 67 ? 1.588 18.359 7.109 1 98.69 67 HIS B C 1
ATOM 1850 O O . HIS B 1 67 ? 1.722 17.797 8.195 1 98.69 67 HIS B O 1
ATOM 1856 N N . LEU B 1 68 ? 0.407 18.453 6.473 1 98.88 68 LEU B N 1
ATOM 1857 C CA . LEU B 1 68 ? -0.818 17.828 6.961 1 98.88 68 LEU B CA 1
ATOM 1858 C C . LEU B 1 68 ? -0.801 16.328 6.711 1 98.88 68 LEU B C 1
ATOM 1860 O O . LEU B 1 68 ? -0.704 15.883 5.562 1 98.88 68 LEU B O 1
ATOM 1864 N N . GLU B 1 69 ? -0.969 15.523 7.797 1 98.75 69 GLU B N 1
ATOM 1865 C CA . GLU B 1 69 ? -0.885 14.07 7.691 1 98.75 69 GLU B CA 1
ATOM 1866 C C . GLU B 1 69 ? -2.166 13.406 8.188 1 98.75 69 GLU B C 1
ATOM 1868 O O . GLU B 1 69 ? -2.82 13.906 9.102 1 98.75 69 GLU B O 1
ATOM 1873 N N . THR B 1 70 ? -2.477 12.305 7.582 1 98.88 70 THR B N 1
ATOM 1874 C CA . THR B 1 70 ? -3.395 11.344 8.18 1 98.88 70 THR B CA 1
ATOM 1875 C C . THR B 1 70 ? -2.807 9.938 8.133 1 98.88 70 THR B C 1
ATOM 1877 O O . THR B 1 70 ? -2.178 9.555 7.145 1 98.88 70 THR B O 1
ATOM 1880 N N . ASP B 1 71 ? -2.943 9.242 9.258 1 98.69 71 ASP B N 1
ATOM 1881 C CA . ASP B 1 71 ? -2.541 7.848 9.43 1 98.69 71 ASP B CA 1
ATOM 1882 C C . ASP B 1 71 ? -3.758 6.93 9.5 1 98.69 71 ASP B C 1
ATOM 1884 O O . ASP B 1 71 ? -4.656 7.141 10.32 1 98.69 71 ASP B O 1
ATOM 1888 N N . VAL B 1 72 ? -3.746 5.977 8.656 1 98.94 72 VAL B N 1
ATOM 1889 C CA . VAL B 1 72 ? -4.852 5.027 8.562 1 98.94 72 VAL B CA 1
ATOM 1890 C C . VAL B 1 72 ? -4.332 3.605 8.766 1 98.94 72 VAL B C 1
ATOM 1892 O O . VAL B 1 72 ? -3.518 3.119 7.977 1 98.94 72 VAL B O 1
ATOM 1895 N N . HIS B 1 73 ? -4.816 2.926 9.852 1 98.88 73 HIS B N 1
ATOM 1896 C CA . HIS B 1 73 ? -4.355 1.581 10.18 1 98.88 73 HIS B CA 1
ATOM 1897 C C . HIS B 1 73 ? -5.531 0.627 10.375 1 98.88 73 HIS B C 1
ATOM 1899 O O . HIS B 1 73 ? -6.562 1.013 10.93 1 98.88 73 HIS B O 1
ATOM 1905 N N . ALA B 1 74 ? -5.316 -0.594 9.961 1 98.88 74 ALA B N 1
ATOM 1906 C CA . ALA B 1 74 ? -6.328 -1.629 10.156 1 98.88 74 ALA B CA 1
ATOM 1907 C C . ALA B 1 74 ? -6.504 -1.963 11.633 1 98.88 74 ALA B C 1
ATOM 1909 O O . ALA B 1 74 ? -5.535 -1.951 12.398 1 98.88 74 ALA B O 1
ATOM 1910 N N . THR B 1 75 ? -7.777 -2.256 12 1 98.75 75 THR B N 1
ATOM 1911 C CA . THR B 1 75 ? -8.039 -2.77 13.336 1 98.75 75 THR B CA 1
ATOM 1912 C C . THR B 1 75 ? -8.055 -4.297 13.336 1 98.75 75 THR B C 1
ATOM 1914 O O . THR B 1 75 ? -7.98 -4.922 12.273 1 98.75 75 THR B O 1
ATOM 1917 N N . ALA B 1 76 ? -8.086 -4.867 14.516 1 98.19 76 ALA B N 1
ATOM 1918 C CA . ALA B 1 76 ? -8.094 -6.32 14.664 1 98.19 76 ALA B CA 1
ATOM 1919 C C . ALA B 1 76 ? -9.281 -6.934 13.922 1 98.19 76 ALA B C 1
ATOM 1921 O O . ALA B 1 76 ? -10.336 -6.309 13.797 1 98.19 76 ALA B O 1
ATOM 1922 N N . ASP B 1 77 ? -9.109 -8.211 13.398 1 97.56 77 ASP B N 1
ATOM 1923 C CA . ASP B 1 77 ? -10.133 -8.977 12.68 1 97.56 77 ASP B CA 1
ATOM 1924 C C . ASP B 1 77 ? -10.633 -8.211 11.461 1 97.56 77 ASP B C 1
ATOM 1926 O O . ASP B 1 77 ? -11.828 -8.242 11.148 1 97.56 77 ASP B O 1
ATOM 1930 N N . ASN B 1 78 ? -9.758 -7.473 10.844 1 98.56 78 ASN B N 1
ATOM 1931 C CA . ASN B 1 78 ? -10.086 -6.676 9.664 1 98.56 78 ASN B CA 1
ATOM 1932 C C . ASN B 1 78 ? -10.719 -7.531 8.57 1 98.56 78 ASN B C 1
ATOM 1934 O O . ASN B 1 78 ? -10.148 -8.539 8.156 1 98.56 78 ASN B O 1
ATOM 1938 N N . VAL B 1 79 ? -11.797 -7.156 8.047 1 98.19 79 VAL B N 1
ATOM 1939 C CA . VAL B 1 79 ? -12.602 -7.98 7.148 1 98.19 79 VAL B CA 1
ATOM 1940 C C . VAL B 1 79 ? -11.914 -8.07 5.785 1 98.19 79 VAL B C 1
ATOM 1942 O O . VAL B 1 79 ? -12.266 -8.93 4.969 1 98.19 79 VAL B O 1
ATOM 1945 N N . TRP B 1 80 ? -10.922 -7.238 5.551 1 98.25 80 TRP B N 1
ATOM 1946 C CA . TRP B 1 80 ? -10.219 -7.27 4.27 1 98.25 80 TRP B CA 1
ATOM 1947 C C . TRP B 1 80 ? -8.867 -7.945 4.41 1 98.25 80 TRP B C 1
ATOM 1949 O O . TRP B 1 80 ? -8.031 -7.879 3.5 1 98.25 80 TRP B O 1
ATOM 1959 N N . GLY B 1 81 ? -8.609 -8.508 5.547 1 98.38 81 GLY B N 1
ATOM 1960 C CA . GLY B 1 81 ? -7.465 -9.398 5.707 1 98.38 81 GLY B CA 1
ATOM 1961 C C . GLY B 1 81 ? -6.227 -8.68 6.215 1 98.38 81 GLY B C 1
ATOM 1962 O O . GLY B 1 81 ? -5.195 -9.312 6.449 1 98.38 81 GLY B O 1
ATOM 1963 N N . TYR B 1 82 ? -6.285 -7.355 6.418 1 98.5 82 TYR B N 1
ATOM 1964 C CA . TYR B 1 82 ? -5.129 -6.645 6.949 1 98.5 82 TYR B CA 1
ATOM 1965 C C . TYR B 1 82 ? -4.824 -7.086 8.375 1 98.5 82 TYR B C 1
ATOM 1967 O O . TYR B 1 82 ? -5.738 -7.262 9.188 1 98.5 82 TYR B O 1
ATOM 1975 N N . PRO B 1 83 ? -3.512 -7.215 8.648 1 98.25 83 PRO B N 1
ATOM 1976 C CA . PRO B 1 83 ? -3.176 -7.465 10.055 1 98.25 83 PRO B CA 1
ATOM 1977 C C . PRO B 1 83 ? -3.502 -6.277 10.953 1 98.25 83 PRO B C 1
ATOM 1979 O O . PRO B 1 83 ? -3.533 -5.133 10.492 1 98.25 83 PRO B O 1
ATOM 1982 N N . ASP B 1 84 ? -3.697 -6.629 12.266 1 98.44 84 ASP B N 1
ATOM 1983 C CA . ASP B 1 84 ? -3.918 -5.574 13.258 1 98.44 84 ASP B CA 1
ATOM 1984 C C . ASP B 1 84 ? -2.779 -4.559 13.234 1 98.44 84 ASP B C 1
ATOM 1986 O O . ASP B 1 84 ? -1.604 -4.93 13.281 1 98.44 84 ASP B O 1
ATOM 1990 N N . GLY B 1 85 ? -3.154 -3.266 13.055 1 98.56 85 GLY B N 1
ATOM 1991 C CA . GLY B 1 85 ? -2.182 -2.186 13.125 1 98.56 85 GLY B CA 1
ATOM 1992 C C . GLY B 1 85 ? -1.516 -1.894 11.797 1 98.56 85 GLY B C 1
ATOM 1993 O O . GLY B 1 85 ? -0.755 -0.931 11.672 1 98.56 85 GLY B O 1
ATOM 1994 N N . ALA B 1 86 ? -1.777 -2.654 10.797 1 98.81 86 ALA B N 1
ATOM 1995 C CA . ALA B 1 86 ? -1.137 -2.457 9.5 1 98.81 86 ALA B CA 1
ATOM 1996 C C . ALA B 1 86 ? -1.603 -1.157 8.844 1 98.81 86 ALA B C 1
ATOM 1998 O O . ALA B 1 86 ? -2.787 -0.815 8.906 1 98.81 86 ALA B O 1
ATOM 1999 N N . TRP B 1 87 ? -0.637 -0.448 8.242 1 98.88 87 TRP B N 1
ATOM 2000 C CA . TRP B 1 87 ? -0.998 0.7 7.414 1 98.88 87 TRP B CA 1
ATOM 2001 C C . TRP B 1 87 ? -1.851 0.268 6.227 1 98.88 87 TRP B C 1
ATOM 2003 O O . TRP B 1 87 ? -1.562 -0.743 5.582 1 98.88 87 TRP B O 1
ATOM 2013 N N . VAL B 1 88 ? -2.912 1.007 5.902 1 98.94 88 VAL B N 1
ATOM 2014 C CA . VAL B 1 88 ? -3.791 0.684 4.781 1 98.94 88 VAL B CA 1
ATOM 2015 C C . VAL B 1 88 ? -3.385 1.497 3.557 1 98.94 88 VAL B C 1
ATOM 2017 O O . VAL B 1 88 ? -3.594 2.711 3.512 1 98.94 88 VAL B O 1
ATOM 2020 N N . PRO B 1 89 ? -2.854 0.855 2.535 1 98.88 89 PRO B N 1
ATOM 2021 C CA . PRO B 1 89 ? -2.391 1.556 1.335 1 98.88 89 PRO B CA 1
ATOM 2022 C C . PRO B 1 89 ? -3.49 1.726 0.289 1 98.88 89 PRO B C 1
ATOM 2024 O O . PRO B 1 89 ? -4.594 1.203 0.458 1 98.88 89 PRO B O 1
ATOM 2027 N N . TYR B 1 90 ? -3.258 2.516 -0.731 1 98.88 90 TYR B N 1
ATOM 2028 C CA . TYR B 1 90 ? -4.008 2.678 -1.971 1 98.88 90 TYR B CA 1
ATOM 2029 C C . TYR B 1 90 ? -5.312 3.426 -1.724 1 98.88 90 TYR B C 1
ATOM 2031 O O . TYR B 1 90 ? -6.254 3.326 -2.516 1 98.88 90 TYR B O 1
ATOM 2039 N N . LEU B 1 91 ? -5.391 4.109 -0.626 1 98.88 91 LEU B N 1
ATOM 2040 C CA . LEU B 1 91 ? -6.52 5.012 -0.424 1 98.88 91 LEU B CA 1
ATOM 2041 C C . LEU B 1 91 ? -6.383 6.258 -1.288 1 98.88 91 LEU B C 1
ATOM 2043 O O . LEU B 1 91 ? -5.27 6.699 -1.579 1 98.88 91 LEU B O 1
ATOM 2047 N N . SER B 1 92 ? -7.555 6.762 -1.706 1 98.81 92 SER B N 1
ATOM 2048 C CA . SER B 1 92 ? -7.641 8.156 -2.143 1 98.81 92 SER B CA 1
ATOM 2049 C C . SER B 1 92 ? -8.219 9.039 -1.046 1 98.81 92 SER B C 1
ATOM 2051 O O . SER B 1 92 ? -9.32 8.797 -0.553 1 98.81 92 SER B O 1
ATOM 2053 N N . ILE B 1 93 ? -7.445 10.062 -0.703 1 98.94 93 ILE B N 1
ATOM 2054 C CA . ILE B 1 93 ? -7.871 10.914 0.401 1 98.94 93 ILE B CA 1
ATOM 2055 C C . ILE B 1 93 ? -7.832 12.375 -0.034 1 98.94 93 ILE B C 1
ATOM 2057 O O . ILE B 1 93 ? -6.766 12.906 -0.367 1 98.94 93 ILE B O 1
ATOM 2061 N N . GLY B 1 94 ? -8.977 12.969 -0.05 1 98.88 94 GLY B N 1
ATOM 2062 C CA . GLY B 1 94 ? -9.07 14.406 -0.232 1 98.88 94 GLY B CA 1
ATOM 2063 C C . GLY B 1 94 ? -9.227 15.164 1.072 1 98.88 94 GLY B C 1
ATOM 2064 O O . GLY B 1 94 ? -9.609 14.586 2.092 1 98.88 94 GLY B O 1
ATOM 2065 N N . TYR B 1 95 ? -8.898 16.5 1.018 1 98.88 95 TYR B N 1
ATOM 2066 C CA . TYR B 1 95 ? -9.133 17.328 2.197 1 98.88 95 TYR B CA 1
ATOM 2067 C C . TYR B 1 95 ? -9.672 18.703 1.804 1 98.88 95 TYR B C 1
ATOM 2069 O O . TYR B 1 95 ? -9.391 19.188 0.71 1 98.88 95 TYR B O 1
ATOM 2077 N N . VAL B 1 96 ? -10.461 19.234 2.65 1 98.94 96 VAL B N 1
ATOM 2078 C CA . VAL B 1 96 ? -10.859 20.641 2.668 1 98.94 96 VAL B CA 1
ATOM 2079 C C . VAL B 1 96 ? -10.539 21.25 4.031 1 98.94 96 VAL B C 1
ATOM 2081 O O . VAL B 1 96 ? -10.992 20.766 5.062 1 98.94 96 VAL B O 1
ATOM 2084 N N . LEU B 1 97 ? -9.719 22.266 4 1 98.88 97 LEU B N 1
ATOM 2085 C CA . LEU B 1 97 ? -9.328 23 5.203 1 98.88 97 LEU B CA 1
ATOM 2086 C C . LEU B 1 97 ? -9.938 24.391 5.215 1 98.88 97 LEU B C 1
ATOM 2088 O O . LEU B 1 97 ? -9.836 25.125 4.227 1 98.88 97 LEU B O 1
ATOM 2092 N N . THR B 1 98 ? -10.625 24.703 6.312 1 98.94 98 THR B N 1
ATOM 2093 C CA . THR B 1 98 ? -11.227 26.031 6.457 1 98.94 98 THR B CA 1
ATOM 2094 C C . THR B 1 98 ? -10.781 26.688 7.758 1 98.94 98 THR B C 1
ATOM 2096 O O . THR B 1 98 ? -10.367 26 8.695 1 98.94 98 THR B O 1
ATOM 2099 N N . LYS B 1 99 ? -10.836 28.016 7.742 1 98.81 99 LYS B N 1
ATOM 2100 C CA . LYS B 1 99 ? -10.531 28.797 8.938 1 98.81 99 LYS B CA 1
ATOM 2101 C C . LYS B 1 99 ? -11.797 29.406 9.531 1 98.81 99 LYS B C 1
ATOM 2103 O O . LYS B 1 99 ? -12.562 30.078 8.836 1 98.81 99 LYS B O 1
ATOM 2108 N N . ASP B 1 100 ? -11.922 29.156 10.852 1 98.38 100 ASP B N 1
ATOM 2109 C CA . ASP B 1 100 ? -13.125 29.625 11.531 1 98.38 100 ASP B CA 1
ATOM 2110 C C . ASP B 1 100 ? -13.266 31.141 11.398 1 98.38 100 ASP B C 1
ATOM 2112 O O . ASP B 1 100 ? -12.297 31.875 11.609 1 98.38 100 ASP B O 1
ATOM 2116 N N . GLY B 1 101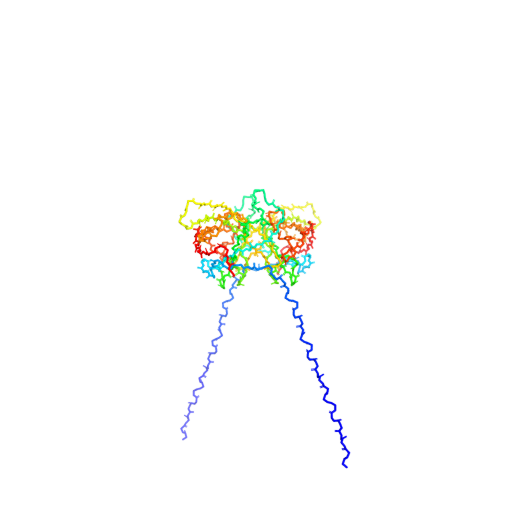 ? -14.484 31.609 11.055 1 98.38 101 GLY B N 1
ATOM 2117 C CA . GLY B 1 101 ? -14.797 33.031 11.055 1 98.38 101 GLY B CA 1
ATOM 2118 C C . GLY B 1 101 ? -14.32 33.719 9.797 1 98.38 101 GLY B C 1
ATOM 2119 O O . GLY B 1 101 ? -14.359 34.969 9.727 1 98.38 101 GLY B O 1
ATOM 2120 N N . THR B 1 102 ? -13.75 33 8.844 1 98.69 102 THR B N 1
ATOM 2121 C CA . THR B 1 102 ? -13.281 33.594 7.602 1 98.69 102 THR B CA 1
ATOM 2122 C C . THR B 1 102 ? -13.797 32.812 6.395 1 98.69 102 THR B C 1
ATOM 2124 O O . THR B 1 102 ? -14.438 31.781 6.547 1 98.69 102 THR B O 1
ATOM 2127 N N . SER B 1 103 ? -13.523 33.375 5.145 1 98.56 103 SER B N 1
ATOM 2128 C CA . SER B 1 103 ? -13.875 32.688 3.904 1 98.56 103 SER B CA 1
ATOM 2129 C C . SER B 1 103 ? -12.688 31.906 3.344 1 98.56 103 SER B C 1
ATOM 2131 O O . SER B 1 103 ? -12.773 31.344 2.252 1 98.56 103 SER B O 1
ATOM 2133 N N . TRP B 1 104 ? -11.594 31.875 4.055 1 98.69 104 TRP B N 1
ATOM 2134 C CA . TRP B 1 104 ? -10.398 31.188 3.572 1 98.69 104 TRP B CA 1
ATOM 2135 C C . TRP B 1 104 ? -10.641 29.688 3.463 1 98.69 104 TRP B C 1
ATOM 2137 O O . TRP B 1 104 ? -11.273 29.094 4.332 1 98.69 104 TRP B O 1
ATOM 2147 N N . LYS B 1 105 ? -10.094 29.125 2.387 1 98.75 105 LYS B N 1
ATOM 2148 C CA . LYS B 1 105 ? -10.211 27.688 2.137 1 98.75 105 LYS B CA 1
ATOM 2149 C C . LYS B 1 105 ? -9 27.156 1.38 1 98.75 105 LYS B C 1
ATOM 2151 O O . LYS B 1 105 ? -8.445 27.844 0.52 1 98.75 105 LYS B O 1
ATOM 2156 N N . ALA B 1 106 ? -8.562 26 1.748 1 98.69 106 ALA B N 1
ATOM 2157 C CA . ALA B 1 106 ? -7.586 25.219 0.994 1 98.69 106 ALA B CA 1
ATOM 2158 C C . ALA B 1 106 ? -8.062 23.781 0.812 1 98.69 106 ALA B C 1
ATOM 2160 O O . ALA B 1 106 ? -8.695 23.203 1.701 1 98.69 106 ALA B O 1
ATOM 2161 N N . SER B 1 107 ? -7.836 23.203 -0.319 1 98.75 107 SER B N 1
ATOM 2162 C CA . SER B 1 107 ? -8.227 21.828 -0.584 1 98.75 107 SER B CA 1
ATOM 2163 C C . SER B 1 107 ? -7.195 21.125 -1.46 1 98.75 107 SER B C 1
ATOM 2165 O O . SER B 1 107 ? -6.371 21.766 -2.107 1 98.75 107 SER B O 1
ATOM 2167 N N . GLY B 1 108 ? -7.188 19.828 -1.41 1 98.44 108 GLY B N 1
ATOM 2168 C CA . GLY B 1 108 ? -6.273 19.031 -2.211 1 98.44 108 GLY B CA 1
ATOM 2169 C C . GLY B 1 108 ? -6.41 17.531 -1.969 1 98.44 108 GLY B C 1
ATOM 2170 O O . GLY B 1 108 ? -7.398 17.078 -1.388 1 98.44 108 GLY B O 1
ATOM 2171 N N . THR B 1 109 ? -5.535 16.812 -2.576 1 98.44 109 THR B N 1
ATOM 2172 C CA . THR B 1 109 ? -5.426 15.367 -2.42 1 98.44 109 THR B CA 1
ATOM 2173 C C . THR B 1 109 ? -4.164 15 -1.643 1 98.44 109 THR B C 1
ATOM 2175 O O . THR B 1 109 ? -3.094 15.57 -1.882 1 98.44 109 THR B O 1
ATOM 2178 N N . MET B 1 110 ? -4.367 14.117 -0.718 1 98.69 110 MET B N 1
ATOM 2179 C CA . MET B 1 110 ? -3.219 13.641 0.053 1 98.69 110 MET B CA 1
ATOM 2180 C C . MET B 1 110 ? -2.354 12.703 -0.779 1 98.69 110 MET B C 1
ATOM 2182 O O . MET B 1 110 ? -2.875 11.867 -1.521 1 98.69 110 MET B O 1
ATOM 2186 N N . HIS B 1 111 ? -1.054 12.852 -0.573 1 98.69 111 HIS B N 1
ATOM 2187 C CA . HIS B 1 111 ? -0.099 11.969 -1.241 1 98.69 111 HIS B CA 1
ATOM 2188 C C . HIS B 1 111 ? 0.336 10.828 -0.326 1 98.69 111 HIS B C 1
ATOM 2190 O O . HIS B 1 111 ? 0.42 11.008 0.892 1 98.69 111 HIS B O 1
ATOM 2196 N N . PHE B 1 112 ? 0.548 9.672 -0.877 1 98.81 112 PHE B N 1
ATOM 2197 C CA . PHE B 1 112 ? 1.111 8.547 -0.141 1 98.81 112 PHE B CA 1
ATOM 2198 C C . PHE B 1 112 ? 2.635 8.617 -0.13 1 98.81 112 PHE B C 1
ATOM 2200 O O . PHE B 1 112 ? 3.26 8.82 -1.174 1 98.81 112 PHE B O 1
ATOM 2207 N N . MET B 1 113 ? 3.254 8.523 1.099 1 98.88 113 MET B N 1
ATOM 2208 C CA . MET B 1 113 ? 4.691 8.695 1.291 1 98.88 113 MET B CA 1
ATOM 2209 C C . MET B 1 113 ? 5.172 7.93 2.52 1 98.88 113 MET B C 1
ATOM 2211 O O . MET B 1 113 ? 4.371 7.32 3.23 1 98.88 113 MET B O 1
ATOM 2215 N N . THR B 1 114 ? 6.52 7.902 2.654 1 98.81 114 THR B N 1
ATOM 2216 C CA . THR B 1 114 ? 7.062 7.297 3.865 1 98.81 114 THR B CA 1
ATOM 2217 C C . THR B 1 114 ? 8.07 8.227 4.531 1 98.81 114 THR B C 1
ATOM 2219 O O . THR B 1 114 ? 8.57 9.164 3.902 1 98.81 114 THR B O 1
ATOM 2222 N N . ALA B 1 115 ? 8.203 8.078 5.766 1 98.56 115 ALA B N 1
ATOM 2223 C CA . ALA B 1 115 ? 9.242 8.656 6.621 1 98.56 115 ALA B CA 1
ATOM 2224 C C . ALA B 1 115 ? 9.883 7.586 7.496 1 98.56 115 ALA B C 1
ATOM 2226 O O . ALA B 1 115 ? 9.555 6.402 7.387 1 98.56 115 ALA B O 1
ATOM 2227 N N . LYS B 1 116 ? 10.789 8 8.336 1 97.38 116 LYS B N 1
ATOM 2228 C CA . LYS B 1 116 ? 11.516 7.059 9.18 1 97.38 116 LYS B CA 1
ATOM 2229 C C . LYS B 1 116 ? 10.562 6.273 10.078 1 97.38 116 LYS B C 1
ATOM 2231 O O . LYS B 1 116 ? 10.859 5.137 10.453 1 97.38 116 LYS B O 1
ATOM 2236 N N . ASP B 1 117 ? 9.461 6.895 10.352 1 96.69 117 ASP B N 1
ATOM 2237 C CA . ASP B 1 117 ? 8.523 6.234 11.266 1 96.69 117 ASP B CA 1
ATOM 2238 C C . ASP B 1 117 ? 7.391 5.562 10.492 1 96.69 117 ASP B C 1
ATOM 2240 O O . ASP B 1 117 ? 6.379 5.176 11.086 1 96.69 117 ASP B O 1
ATOM 2244 N N . GLY B 1 118 ? 7.508 5.504 9.117 1 98.06 118 GLY B N 1
ATOM 2245 C CA . GLY B 1 118 ? 6.609 4.645 8.367 1 98.06 118 GLY B CA 1
ATOM 2246 C C . GLY B 1 118 ? 5.773 5.395 7.352 1 98.06 118 GLY B C 1
ATOM 2247 O O . GLY B 1 118 ? 5.863 6.621 7.246 1 98.06 118 GLY B O 1
ATOM 2248 N N . PRO B 1 119 ? 4.992 4.66 6.641 1 98.81 119 PRO B N 1
ATOM 2249 C CA . PRO B 1 119 ? 4.148 5.238 5.594 1 98.81 119 PRO B CA 1
ATOM 2250 C C . PRO B 1 119 ? 2.957 6.012 6.156 1 98.81 119 PRO B C 1
ATOM 2252 O O . PRO B 1 119 ? 2.479 5.703 7.25 1 98.81 119 PRO B O 1
ATOM 2255 N N . HIS B 1 120 ? 2.543 7.062 5.422 1 98.88 120 HIS B N 1
ATOM 2256 C CA . HIS B 1 120 ? 1.38 7.883 5.742 1 98.88 120 HIS B CA 1
ATOM 2257 C C . HIS B 1 120 ? 0.879 8.633 4.516 1 98.88 120 HIS B C 1
ATOM 2259 O O . HIS B 1 120 ? 1.48 8.547 3.441 1 98.88 120 HIS B O 1
ATOM 2265 N N . TYR B 1 121 ? -0.258 9.242 4.629 1 98.94 121 TYR B N 1
ATOM 2266 C CA . TYR B 1 121 ? -0.775 10.164 3.623 1 98.94 121 TYR B CA 1
ATOM 2267 C C . TYR B 1 121 ? -0.582 11.609 4.059 1 98.94 121 TYR B C 1
ATOM 2269 O O . TYR B 1 121 ? -0.813 11.953 5.223 1 98.94 121 TYR B O 1
ATOM 2277 N N . ALA B 1 122 ? -0.107 12.484 3.053 1 98.88 122 ALA B N 1
ATOM 2278 C CA . ALA B 1 122 ? 0.14 13.859 3.484 1 98.88 122 ALA B CA 1
ATOM 2279 C C . ALA B 1 122 ? 0.093 14.82 2.301 1 98.88 122 ALA B C 1
ATOM 2281 O O . ALA B 1 122 ? 0.158 14.391 1.145 1 98.88 122 ALA B O 1
ATOM 2282 N N . ASP B 1 123 ? -0.108 16.016 2.602 1 98.75 123 ASP B N 1
ATOM 2283 C CA . ASP B 1 123 ? 0.106 17.156 1.716 1 98.75 123 ASP B CA 1
ATOM 2284 C C . ASP B 1 123 ? 0.618 18.359 2.492 1 98.75 123 ASP B C 1
ATOM 2286 O O . ASP B 1 123 ? 0.474 18.438 3.715 1 98.75 123 ASP B O 1
ATOM 2290 N N . ASN B 1 124 ? 1.3 19.219 1.789 1 98.75 124 ASN B N 1
ATOM 2291 C CA . ASN B 1 124 ? 1.669 20.5 2.385 1 98.75 124 ASN B CA 1
ATOM 2292 C C . ASN B 1 124 ? 0.614 21.562 2.117 1 98.75 124 ASN B C 1
ATOM 2294 O O . ASN B 1 124 ? 0.103 21.672 1.001 1 98.75 124 ASN B O 1
ATOM 2298 N N . VAL B 1 125 ? 0.326 22.375 3.141 1 98.62 125 VAL B N 1
ATOM 2299 C CA . VAL B 1 125 ? -0.708 23.406 3.016 1 98.62 125 VAL B CA 1
ATOM 2300 C C . VAL B 1 125 ? -0.2 24.719 3.586 1 98.62 125 VAL B C 1
ATOM 2302 O O . VAL B 1 125 ? 0.287 24.766 4.719 1 98.62 125 VAL B O 1
ATOM 2305 N N . GLN B 1 126 ? -0.253 25.75 2.775 1 98.38 126 GLN B N 1
ATOM 2306 C CA . GLN B 1 126 ? -0.028 27.094 3.287 1 98.38 126 GLN B CA 1
ATOM 2307 C C . GLN B 1 126 ? -1.218 27.578 4.113 1 98.38 126 GLN B C 1
ATOM 2309 O O . GLN B 1 126 ? -2.314 27.766 3.584 1 98.38 126 GLN B O 1
ATOM 2314 N N . MET B 1 127 ? -1.002 27.859 5.375 1 98.69 127 MET B N 1
ATOM 2315 C CA . MET B 1 127 ? -2.059 28.281 6.289 1 98.69 127 MET B CA 1
ATOM 2316 C C . MET B 1 127 ? -2.299 29.781 6.184 1 98.69 127 MET B C 1
ATOM 2318 O O . MET B 1 127 ? -1.453 30.516 5.672 1 98.69 127 MET B O 1
ATOM 2322 N N . ASP B 1 128 ? -3.498 30.188 6.684 1 98.5 128 ASP B N 1
ATOM 2323 C CA . ASP B 1 128 ? -3.881 31.609 6.688 1 98.5 128 ASP B CA 1
ATOM 2324 C C . ASP B 1 128 ? -3.666 32.219 8.062 1 98.5 128 ASP B C 1
ATOM 2326 O O . ASP B 1 128 ? -4.586 32.812 8.633 1 98.5 128 ASP B O 1
ATOM 2330 N N . GLY B 1 129 ? -2.428 32 8.633 1 98.12 129 GLY B N 1
ATOM 2331 C CA . GLY B 1 129 ? -2.072 32.562 9.922 1 98.12 129 GLY B CA 1
ATOM 2332 C C . GLY B 1 129 ? -2.738 31.875 11.086 1 98.12 129 GLY B C 1
ATOM 2333 O O . GLY B 1 129 ? -3.406 30.859 10.906 1 98.12 129 GLY B O 1
ATOM 2334 N N . PRO B 1 130 ? -2.477 32.438 12.391 1 98.25 130 PRO B N 1
ATOM 2335 C CA . PRO B 1 130 ? -3.006 31.797 13.602 1 98.25 130 PRO B CA 1
ATOM 2336 C C . PRO B 1 130 ? -4.531 31.797 13.648 1 98.25 130 PRO B C 1
ATOM 2338 O O . PRO B 1 130 ? -5.172 32.75 13.195 1 98.25 130 PRO B O 1
ATOM 2341 N N . GLY B 1 131 ? -5.102 30.75 14.164 1 98.44 131 GLY B N 1
ATOM 2342 C CA . GLY B 1 131 ? -6.543 30.625 14.312 1 98.44 131 GLY B CA 1
ATOM 2343 C C . GLY B 1 131 ? -6.996 29.188 14.523 1 98.44 131 GLY B C 1
ATOM 2344 O O . GLY B 1 131 ? -6.176 28.312 14.781 1 98.44 131 GLY B O 1
ATOM 2345 N N . ARG B 1 132 ? -8.297 29.062 14.547 1 98.69 132 ARG B N 1
ATOM 2346 C CA . ARG B 1 132 ? -8.906 27.734 14.609 1 98.69 132 ARG B CA 1
ATOM 2347 C C . ARG B 1 132 ? -9.32 27.266 13.219 1 98.69 132 ARG B C 1
ATOM 2349 O O . ARG B 1 132 ? -9.852 28.031 12.422 1 98.69 132 ARG B O 1
ATOM 2356 N N . TYR B 1 133 ? -8.977 25.984 12.953 1 98.88 133 TYR B N 1
ATOM 2357 C CA . TYR B 1 133 ? -9.203 25.406 11.633 1 98.88 133 TYR B CA 1
ATOM 2358 C C . TYR B 1 133 ? -10.016 24.125 11.734 1 98.88 133 TYR B C 1
ATOM 2360 O O . TYR B 1 133 ? -10.008 23.453 12.773 1 98.88 133 TYR B O 1
ATOM 2368 N N . THR B 1 134 ? -10.734 23.875 10.664 1 98.88 134 THR B N 1
ATOM 2369 C CA . THR B 1 134 ? -11.406 22.594 10.477 1 98.88 134 THR B CA 1
ATOM 2370 C C . THR B 1 134 ? -10.898 21.891 9.211 1 98.88 134 THR B C 1
ATOM 2372 O O . THR B 1 134 ? -10.836 22.5 8.141 1 98.88 134 THR B O 1
ATOM 2375 N N . VAL B 1 135 ? -10.477 20.656 9.398 1 98.94 135 VAL B N 1
ATOM 2376 C CA . VAL B 1 135 ? -10.148 19.859 8.219 1 98.94 135 VAL B CA 1
ATOM 2377 C C . VAL B 1 135 ? -11.172 18.734 8.047 1 98.94 135 VAL B C 1
ATOM 2379 O O . VAL B 1 135 ? -11.523 18.047 9.016 1 98.94 135 VAL B O 1
ATOM 2382 N N . GLU B 1 136 ? -11.703 18.672 6.891 1 98.94 136 GLU B N 1
ATOM 2383 C CA . GLU B 1 136 ? -12.523 17.547 6.461 1 98.94 136 GLU B CA 1
ATOM 2384 C C . GLU B 1 136 ? -11.742 16.625 5.516 1 98.94 136 GLU B C 1
ATOM 2386 O O . GLU B 1 136 ? -11.281 17.078 4.465 1 98.94 136 GLU B O 1
ATOM 2391 N N . LEU B 1 137 ? -11.602 15.406 5.938 1 98.94 137 LEU B N 1
ATOM 2392 C CA . LEU B 1 137 ? -10.914 14.398 5.133 1 98.94 137 LEU B CA 1
ATOM 2393 C C . LEU B 1 137 ? -11.898 13.406 4.539 1 98.94 137 LEU B C 1
ATOM 2395 O O . LEU B 1 137 ? -12.734 12.852 5.258 1 98.94 137 LEU B O 1
ATOM 2399 N N . THR B 1 138 ? -11.805 13.172 3.262 1 98.94 138 THR B N 1
ATOM 2400 C CA . THR B 1 138 ? -12.633 12.195 2.568 1 98.94 138 THR B CA 1
ATOM 2401 C C . THR B 1 138 ? -11.805 10.984 2.156 1 98.94 138 THR B C 1
ATOM 2403 O O . THR B 1 138 ? -10.828 11.109 1.416 1 98.94 138 THR B O 1
ATOM 2406 N N . TYR B 1 139 ? -12.25 9.836 2.65 1 98.94 139 TYR B N 1
ATOM 2407 C CA . TYR B 1 139 ? -11.523 8.586 2.43 1 98.94 139 TYR B CA 1
ATOM 2408 C C . TYR B 1 139 ? -12.258 7.703 1.418 1 98.94 139 TYR B C 1
ATOM 2410 O O . TYR B 1 139 ? -13.398 7.305 1.645 1 98.94 139 TYR B O 1
ATOM 2418 N N . SER B 1 140 ? -11.578 7.449 0.306 1 98.81 140 SER B N 1
ATOM 2419 C CA . SER B 1 140 ? -12.07 6.488 -0.673 1 98.81 140 SER B CA 1
ATOM 2420 C C . SER B 1 140 ? -11.25 5.199 -0.643 1 98.81 140 SER B C 1
ATOM 2422 O O . SER B 1 140 ? -10.031 5.238 -0.477 1 98.81 140 SER B O 1
ATOM 2424 N N . SER B 1 141 ? -11.93 4.121 -0.869 1 98.44 141 SER B N 1
ATOM 2425 C CA . SER B 1 141 ? -11.336 2.805 -0.661 1 98.44 141 SER B CA 1
ATOM 2426 C C . SER B 1 141 ? -10.281 2.502 -1.723 1 98.44 141 SER B C 1
ATOM 2428 O O . SER B 1 141 ? -10.234 3.164 -2.76 1 98.44 141 SER B O 1
ATOM 2430 N N . PRO B 1 142 ? -9.453 1.393 -1.485 1 98.5 142 PRO B N 1
ATOM 2431 C CA . PRO B 1 142 ? -8.406 1.003 -2.436 1 98.5 142 PRO B CA 1
ATOM 2432 C C . PRO B 1 142 ? -8.969 0.563 -3.785 1 98.5 142 PRO B C 1
ATOM 2434 O O . PRO B 1 142 ? -8.266 0.604 -4.797 1 98.5 142 PRO B O 1
ATOM 2437 N N . GLU B 1 143 ? -10.211 0.182 -3.795 1 97.12 143 GLU B N 1
ATOM 2438 C CA . GLU B 1 143 ? -10.836 -0.286 -5.027 1 97.12 143 GLU B CA 1
ATOM 2439 C C . GLU B 1 143 ? -10.766 0.778 -6.121 1 97.12 143 GLU B C 1
ATOM 2441 O O . GLU B 1 143 ? -10.578 0.458 -7.297 1 97.12 143 GLU B O 1
ATOM 2446 N N . GLN B 1 144 ? -10.891 2.002 -5.73 1 96.5 144 GLN B N 1
ATOM 2447 C CA . GLN B 1 144 ? -10.883 3.111 -6.68 1 96.5 144 GLN B CA 1
ATOM 2448 C C . GLN B 1 144 ? -9.516 3.258 -7.34 1 96.5 144 GLN B C 1
ATOM 2450 O O . GLN B 1 144 ? -9.383 3.936 -8.359 1 96.5 144 GLN B O 1
ATOM 2455 N N . ASN B 1 145 ? -8.555 2.666 -6.742 1 97.69 145 ASN B N 1
ATOM 2456 C CA . ASN B 1 145 ? -7.191 2.779 -7.254 1 97.69 145 ASN B CA 1
ATOM 2457 C C . ASN B 1 145 ? -6.691 1.45 -7.812 1 97.69 145 ASN B C 1
ATOM 2459 O O . ASN B 1 145 ? -5.48 1.212 -7.871 1 97.69 145 ASN B O 1
ATOM 2463 N N . GLY B 1 146 ? -7.602 0.544 -8.125 1 97.12 146 GLY B N 1
ATOM 2464 C CA . GLY B 1 146 ? -7.258 -0.663 -8.859 1 97.12 146 GLY B CA 1
ATOM 2465 C C . GLY B 1 146 ? -6.914 -1.832 -7.957 1 97.12 146 GLY B C 1
ATOM 2466 O O . GLY B 1 146 ? -6.418 -2.859 -8.422 1 97.12 146 GLY B O 1
ATOM 2467 N N . PHE B 1 147 ? -7.16 -1.67 -6.66 1 98.5 147 PHE B N 1
ATOM 2468 C CA . PHE B 1 147 ? -6.91 -2.742 -5.707 1 98.5 147 PHE B CA 1
ATOM 2469 C C . PHE B 1 147 ? -7.961 -3.838 -5.832 1 98.5 147 PHE B C 1
ATOM 2471 O O . PHE B 1 147 ? -9.156 -3.58 -5.652 1 98.5 147 PHE B O 1
ATOM 2478 N N . LEU B 1 148 ? -7.551 -5.062 -6.133 1 98.69 148 LEU B N 1
ATOM 2479 C CA . LEU B 1 148 ? -8.469 -6.184 -6.309 1 98.69 148 LEU B CA 1
ATOM 2480 C C . LEU B 1 148 ? -8.656 -6.938 -4.996 1 98.69 148 LEU B C 1
ATOM 2482 O O . LEU B 1 148 ? -7.945 -6.684 -4.02 1 98.69 148 LEU B O 1
ATOM 2486 N N . HIS B 1 149 ? -9.719 -7.77 -4.996 1 98.75 149 HIS B N 1
ATOM 2487 C CA . HIS B 1 149 ? -9.875 -8.641 -3.834 1 98.75 149 HIS B CA 1
ATOM 2488 C C . HIS B 1 149 ? -10.414 -10.008 -4.238 1 98.75 149 HIS B C 1
ATOM 2490 O O . HIS B 1 149 ? -11.141 -10.125 -5.227 1 98.75 149 HIS B O 1
ATOM 2496 N N . HIS B 1 150 ? -9.953 -11.047 -3.488 1 98.69 150 HIS B N 1
ATOM 2497 C CA . HIS B 1 150 ? -10.539 -12.375 -3.646 1 98.69 150 HIS B CA 1
ATOM 2498 C C . HIS B 1 150 ? -12.039 -12.352 -3.363 1 98.69 150 HIS B C 1
ATOM 2500 O O . HIS B 1 150 ? -12.492 -11.641 -2.467 1 98.69 150 HIS B O 1
ATOM 2506 N N . VAL B 1 151 ? -12.797 -13.258 -4.145 1 98.5 151 VAL B N 1
ATOM 2507 C CA . VAL B 1 151 ? -14.234 -13.359 -3.887 1 98.5 151 VAL B CA 1
ATOM 2508 C C . VAL B 1 151 ? -14.648 -14.828 -3.834 1 98.5 151 VAL B C 1
ATOM 2510 O O . VAL B 1 151 ? -15.836 -15.141 -3.797 1 98.5 151 VAL B O 1
ATOM 2513 N N . ASP B 1 152 ? -13.711 -15.766 -3.963 1 97.75 152 ASP B N 1
ATOM 2514 C CA . ASP B 1 152 ? -14.031 -17.172 -3.797 1 97.75 152 ASP B CA 1
ATOM 2515 C C . ASP B 1 152 ? -14.461 -17.484 -2.363 1 97.75 152 ASP B C 1
ATOM 2517 O O . ASP B 1 152 ? -14.234 -16.672 -1.459 1 97.75 152 ASP B O 1
ATOM 2521 N N . LYS B 1 153 ? -15.008 -18.609 -2.125 1 96.12 153 LYS B N 1
ATOM 2522 C CA . LYS B 1 153 ? -15.602 -18.969 -0.839 1 96.12 153 LYS B CA 1
ATOM 2523 C C . LYS B 1 153 ? -14.539 -19.047 0.253 1 96.12 153 LYS B C 1
ATOM 2525 O O . LYS B 1 153 ? -14.758 -18.578 1.374 1 96.12 153 LYS B O 1
ATOM 2530 N N . GLU B 1 154 ? -13.391 -19.516 -0.014 1 96.38 154 GLU B N 1
ATOM 2531 C CA . GLU B 1 154 ? -12.398 -19.859 1.003 1 96.38 154 GLU B CA 1
ATOM 2532 C C . GLU B 1 154 ? -11.578 -18.625 1.406 1 96.38 154 GLU B C 1
ATOM 2534 O O . GLU B 1 154 ? -11.258 -18.453 2.584 1 96.38 154 GLU B O 1
ATOM 2539 N N . THR B 1 155 ? -11.242 -17.75 0.461 1 97.81 155 THR B N 1
ATOM 2540 C CA . THR B 1 155 ? -10.273 -16.688 0.736 1 97.81 155 THR B CA 1
ATOM 2541 C C . THR B 1 155 ? -10.883 -15.312 0.483 1 97.81 155 THR B C 1
ATOM 2543 O O . THR B 1 155 ? -10.219 -14.289 0.656 1 97.81 155 THR B O 1
ATOM 2546 N N . GLY B 1 156 ? -12.125 -15.273 0.125 1 98.31 156 GLY B N 1
ATOM 2547 C CA . GLY B 1 156 ? -12.789 -14.047 -0.295 1 98.31 156 GLY B CA 1
ATOM 2548 C C . GLY B 1 156 ? -12.953 -13.047 0.831 1 98.31 156 GLY B C 1
ATOM 2549 O O . GLY B 1 156 ? -12.969 -13.422 2.006 1 98.31 156 GLY B O 1
ATOM 2550 N N . THR B 1 157 ? -12.938 -11.805 0.466 1 98.56 157 THR B N 1
ATOM 2551 C CA . THR B 1 157 ? -13.273 -10.672 1.327 1 98.56 157 THR B CA 1
ATOM 2552 C C . THR B 1 157 ? -14.5 -9.938 0.795 1 98.56 157 THR B C 1
ATOM 2554 O O . THR B 1 157 ? -14.859 -10.086 -0.375 1 98.56 157 THR B O 1
ATOM 2557 N N . PRO B 1 158 ? -15.133 -9.188 1.688 1 97.75 158 PRO B N 1
ATOM 2558 C CA . PRO B 1 158 ? -16.25 -8.398 1.171 1 97.75 158 PRO B CA 1
ATOM 2559 C C . PRO B 1 158 ? -15.805 -7.281 0.232 1 97.75 158 PRO B C 1
ATOM 2561 O O . PRO B 1 158 ? -14.609 -6.988 0.143 1 97.75 158 PRO B O 1
ATOM 2564 N N . GLY B 1 159 ? -16.812 -6.711 -0.473 1 96.81 159 GLY B N 1
ATOM 2565 C CA . GLY B 1 159 ? -16.531 -5.473 -1.176 1 96.81 159 GLY B CA 1
ATOM 2566 C C . GLY B 1 159 ? -16.109 -4.344 -0.251 1 96.81 159 GLY B C 1
ATOM 2567 O O . GLY B 1 159 ? -16.25 -4.453 0.97 1 96.81 159 GLY B O 1
ATOM 2568 N N . PHE B 1 160 ? -15.594 -3.258 -0.848 1 97.25 160 PHE B N 1
ATOM 2569 C CA . PHE B 1 160 ? -15.047 -2.17 -0.047 1 97.25 160 PHE B CA 1
ATOM 2570 C C . PHE B 1 160 ? -16.125 -1.157 0.302 1 97.25 160 PHE B C 1
ATOM 2572 O O . PHE B 1 160 ? -17.203 -1.162 -0.295 1 97.25 160 PHE B O 1
ATOM 2579 N N . TRP B 1 161 ? -15.852 -0.323 1.233 1 97.75 161 TRP B N 1
ATOM 2580 C CA . TRP B 1 161 ? -16.75 0.715 1.718 1 97.75 161 TRP B CA 1
ATOM 2581 C C . TRP B 1 161 ? -16.875 1.843 0.7 1 97.75 161 TRP B C 1
ATOM 2583 O O . TRP B 1 161 ? -15.984 2.055 -0.119 1 97.75 161 TRP B O 1
ATOM 2593 N N . LYS B 1 162 ? -18.047 2.562 0.769 1 98.12 162 LYS B N 1
ATOM 2594 C CA . LYS B 1 162 ? -18.219 3.82 0.049 1 98.12 162 LYS B CA 1
ATOM 2595 C C . LYS B 1 162 ? -17.422 4.945 0.703 1 98.12 162 LYS B C 1
ATOM 2597 O O . LYS B 1 162 ? -17.078 4.863 1.882 1 98.12 162 LYS B O 1
ATOM 2602 N N . PRO B 1 163 ? -17.109 5.961 -0.097 1 98.75 163 PRO B N 1
ATOM 2603 C CA . PRO B 1 163 ? -16.375 7.074 0.502 1 98.75 163 PRO B CA 1
ATOM 2604 C C . PRO B 1 163 ? -17.047 7.637 1.746 1 98.75 163 PRO B C 1
ATOM 2606 O O . PRO B 1 163 ? -18.281 7.734 1.789 1 98.75 163 PRO B O 1
ATOM 2609 N N . PHE B 1 164 ? -16.25 8.062 2.74 1 98.88 164 PHE B N 1
ATOM 2610 C CA . PHE B 1 164 ? -16.75 8.672 3.967 1 98.88 164 PHE B CA 1
ATOM 2611 C C . PHE B 1 164 ? -15.828 9.805 4.418 1 98.88 164 PHE B C 1
ATOM 2613 O O . PHE B 1 164 ? -14.734 9.977 3.875 1 98.88 164 PHE B O 1
ATOM 2620 N N . THR B 1 165 ? -16.312 10.547 5.414 1 98.81 165 THR B N 1
ATOM 2621 C CA . THR B 1 165 ? -15.562 11.719 5.832 1 98.81 165 THR B CA 1
ATOM 2622 C C . THR B 1 165 ? -15.305 11.695 7.332 1 98.81 165 THR B C 1
ATOM 2624 O O . THR B 1 165 ? -16.109 11.172 8.102 1 98.81 165 THR B O 1
ATOM 2627 N N . GLU B 1 166 ? -14.156 12.188 7.719 1 98.88 166 GLU B N 1
ATOM 2628 C CA . GLU B 1 166 ? -13.82 12.562 9.086 1 98.88 166 GLU B CA 1
ATOM 2629 C C . GLU B 1 166 ? -13.5 14.047 9.195 1 98.88 166 GLU B C 1
ATOM 2631 O O . GLU B 1 166 ? -12.844 14.609 8.32 1 98.88 166 GLU B O 1
ATOM 2636 N N . LYS B 1 167 ? -13.945 14.664 10.266 1 98.75 167 LYS B N 1
ATOM 2637 C CA . LYS B 1 167 ? -13.703 16.094 10.492 1 98.75 167 LYS B CA 1
ATOM 2638 C C . LYS B 1 167 ? -12.961 16.312 11.805 1 98.75 167 LYS B C 1
ATOM 2640 O O . LYS B 1 167 ? -13.305 15.719 12.828 1 98.75 167 LYS B O 1
ATOM 2645 N N . PHE B 1 168 ? -11.984 17.188 11.75 1 98.75 168 PHE B N 1
ATOM 2646 C CA . PHE B 1 168 ? -11.211 17.547 12.93 1 98.75 168 PHE B CA 1
ATOM 2647 C C . PHE B 1 168 ? -11.055 19.047 13.055 1 98.75 168 PHE B C 1
ATOM 2649 O O . PHE B 1 168 ? -10.867 19.75 12.055 1 98.75 168 PHE B O 1
ATOM 2656 N N . ASN B 1 169 ? -11.141 19.594 14.258 1 98.5 169 ASN B N 1
ATOM 2657 C CA . ASN B 1 169 ? -10.898 20.984 14.586 1 98.5 169 ASN B CA 1
ATOM 2658 C C . ASN B 1 169 ? -9.633 21.156 15.414 1 98.5 169 ASN B C 1
ATOM 2660 O O . ASN B 1 169 ? -9.375 20.375 16.344 1 98.5 169 ASN B O 1
ATOM 2664 N N . PHE B 1 170 ? -8.875 22.172 15.031 1 98.69 170 PHE B N 1
ATOM 2665 C CA . PHE B 1 170 ? -7.617 22.344 15.75 1 98.69 170 PHE B CA 1
ATOM 2666 C C . PHE B 1 170 ? -7.164 23.797 15.711 1 98.69 170 PHE B C 1
ATOM 2668 O O . PHE B 1 170 ? -7.613 24.578 14.867 1 98.69 170 PHE B O 1
ATOM 2675 N N . ALA B 1 171 ? -6.324 24.078 16.625 1 98.25 171 ALA B N 1
ATOM 2676 C CA . ALA B 1 171 ? -5.684 25.391 16.641 1 98.25 171 ALA B CA 1
ATOM 2677 C C . ALA B 1 171 ? -4.375 25.375 15.852 1 98.25 171 ALA B C 1
ATOM 2679 O O . ALA B 1 171 ? -3.65 24.375 15.867 1 98.25 171 ALA B O 1
ATOM 2680 N N . TYR B 1 172 ? -4.105 26.391 15.203 1 98.31 172 TYR B N 1
ATOM 2681 C CA . TYR B 1 172 ? -2.822 26.609 14.547 1 98.31 172 TYR B CA 1
ATOM 2682 C C . TYR B 1 172 ? -2.264 27.984 14.891 1 98.31 172 TYR B C 1
ATOM 2684 O O . TYR B 1 172 ? -2.959 29 14.758 1 98.31 172 TYR B O 1
ATOM 2692 N N . PRO B 1 173 ? -0.981 28.203 15.258 1 97.44 173 PRO B N 1
ATOM 2693 C CA . PRO B 1 173 ? -0.081 27.094 15.578 1 97.44 173 PRO B CA 1
ATOM 2694 C C . PRO B 1 173 ? -0.362 26.484 16.953 1 97.44 173 PRO B C 1
ATOM 2696 O O . PRO B 1 173 ? -0.994 27.125 17.797 1 97.44 173 PRO B O 1
ATOM 2699 N N . GLN B 1 174 ? -0.05 25.266 17.094 1 95.81 174 GLN B N 1
ATOM 2700 C CA . GLN B 1 174 ? -0.117 24.625 18.406 1 95.81 174 GLN B CA 1
ATOM 2701 C C . GLN B 1 174 ? 1.142 24.906 19.219 1 95.81 174 GLN B C 1
ATOM 2703 O O . GLN B 1 174 ? 2.23 25.062 18.656 1 95.81 174 GLN B O 1
ATOM 2708 N N . LYS B 1 175 ? 0.977 25 20.625 1 85.31 175 LYS B N 1
ATOM 2709 C CA . LYS B 1 175 ? 2.072 25.328 21.547 1 85.31 175 LYS B CA 1
ATOM 2710 C C . LYS B 1 175 ? 2.768 24.062 22.031 1 85.31 175 LYS B C 1
ATOM 2712 O O . LYS B 1 175 ? 2.141 23 22.141 1 85.31 175 LYS B O 1
#